Protein AF-A0A2H3NLG7-F1 (afdb_monomer)

Sequence (325 aa):
MQGRLWLVDGHAAPHEDGTNHYSISCPCLCPHFINYFLSRNGAMQRLLYALLPILLVIGDGLAVQAQPIPGSSPTNASELLPLINEARSAARMCGDDRFPAAPPVAWSDTLAQAAAAHNNDMSTNAFRGHAGSDGSVPHERVRNRTDQFASVGEVLAYFQNNSAETVDAWLGSPDHCRIVMDAAYTHVGTARATGPRYNAPNQTGTYRTAVFGANPDAPRPTVHTNVDSSEQQDSSPEAAGVVVYGRDTCPNTTALRRALDNEGIPYTMRDIDDEAGASDAMWDLLYSADEVIGSTRLPVVEANGVVFGGIRSADRIEQALRGDL

InterPro domains:
  IPR002109 Glutaredoxin [PF00462] (242-307)
  IPR014044 CAP domain [PF00188] (84-199)
  IPR035940 CAP superfamily [G3DSA:3.40.33.10] (62-212)
  IPR035940 CAP superfamily [SSF55797] (75-212)
  IPR036249 Thioredoxin-like superfamily [SSF52833] (242-315)

Structure (mmCIF, N/CA/C/O backbone):
data_AF-A0A2H3NLG7-F1
#
_entry.id   AF-A0A2H3NLG7-F1
#
loop_
_atom_site.group_PDB
_atom_site.id
_atom_site.type_symbol
_atom_site.label_atom_id
_atom_site.label_alt_id
_atom_site.label_comp_id
_atom_site.label_asym_id
_atom_site.label_entity_id
_atom_site.label_seq_id
_atom_site.pdbx_PDB_ins_code
_atom_site.Cartn_x
_atom_site.Cartn_y
_atom_site.Cartn_z
_atom_site.occupancy
_atom_site.B_iso_or_equiv
_atom_site.auth_seq_id
_atom_site.auth_comp_id
_atom_site.auth_asym_id
_atom_site.auth_atom_id
_atom_site.pdbx_PDB_model_num
ATOM 1 N N . MET A 1 1 ? 38.243 2.347 61.752 1.00 40.62 1 MET A N 1
ATOM 2 C CA . MET A 1 1 ? 36.994 2.717 61.053 1.00 40.62 1 MET A CA 1
ATOM 3 C C . MET A 1 1 ? 36.095 1.475 61.111 1.00 40.62 1 MET A C 1
ATOM 5 O O . MET A 1 1 ? 36.318 0.570 60.328 1.00 40.62 1 MET A O 1
ATOM 9 N N . GLN A 1 2 ? 35.399 1.157 62.219 1.00 31.22 2 GLN A N 1
ATOM 10 C CA . GLN A 1 2 ? 34.084 1.692 62.663 1.00 31.22 2 GLN A CA 1
ATOM 11 C C . GLN A 1 2 ? 33.108 1.813 61.481 1.00 31.22 2 GLN A C 1
ATOM 13 O O . GLN A 1 2 ? 33.453 2.514 60.542 1.00 31.22 2 GLN A O 1
ATOM 18 N N . GLY A 1 3 ? 31.915 1.219 61.406 1.00 25.08 3 GLY A N 1
ATOM 19 C CA . GLY A 1 3 ? 31.034 0.403 62.263 1.00 25.08 3 GLY A CA 1
ATOM 20 C C . GLY A 1 3 ? 29.758 0.140 61.414 1.00 25.08 3 GLY A C 1
ATOM 21 O O . GLY A 1 3 ? 29.490 0.920 60.510 1.00 25.08 3 GLY A O 1
ATOM 22 N N . ARG A 1 4 ? 29.085 -1.024 61.480 1.00 32.34 4 ARG A N 1
ATOM 23 C CA . ARG A 1 4 ? 27.944 -1.318 62.387 1.00 32.34 4 ARG A CA 1
ATOM 24 C C . ARG A 1 4 ? 26.766 -0.323 62.196 1.00 32.34 4 ARG A C 1
ATOM 26 O O . ARG A 1 4 ? 27.016 0.867 62.242 1.00 32.34 4 ARG A O 1
ATOM 33 N N . LEU A 1 5 ? 25.475 -0.666 62.084 1.00 27.06 5 LEU A N 1
ATOM 34 C CA . LEU A 1 5 ? 24.674 -1.869 62.383 1.00 27.06 5 LEU A CA 1
ATOM 35 C C . LEU A 1 5 ? 23.181 -1.448 62.235 1.00 27.06 5 LEU A C 1
ATOM 37 O O . LEU A 1 5 ? 22.884 -0.290 62.524 1.00 27.06 5 LEU A O 1
ATOM 41 N N . TRP A 1 6 ? 22.277 -2.276 61.689 1.00 28.08 6 TRP A N 1
ATOM 42 C CA . TRP A 1 6 ? 21.089 -2.907 62.339 1.00 28.08 6 TRP A CA 1
ATOM 43 C C . TRP A 1 6 ? 19.898 -2.792 61.352 1.00 28.08 6 TRP A C 1
ATOM 45 O O . TRP A 1 6 ? 19.886 -1.832 60.592 1.00 28.08 6 TRP A O 1
ATOM 55 N N . LEU A 1 7 ? 18.851 -3.622 61.267 1.00 25.03 7 LEU A N 1
ATOM 56 C CA . LEU A 1 7 ? 18.316 -4.817 61.953 1.00 25.03 7 LEU A CA 1
ATOM 57 C C . LEU A 1 7 ? 17.288 -5.410 60.933 1.00 25.03 7 LEU A C 1
ATOM 59 O O . LEU A 1 7 ? 16.618 -4.619 60.273 1.00 25.03 7 LEU A O 1
ATOM 63 N N . VAL A 1 8 ? 17.299 -6.698 60.542 1.00 27.23 8 VAL A N 1
ATOM 64 C CA . VAL A 1 8 ? 16.461 -7.831 61.054 1.00 27.23 8 VAL A CA 1
ATOM 65 C C . VAL A 1 8 ? 15.062 -7.385 61.531 1.00 27.23 8 VAL A C 1
ATOM 67 O O . VAL A 1 8 ? 14.972 -6.425 62.280 1.00 27.23 8 VAL A O 1
ATOM 70 N N . ASP A 1 9 ? 13.914 -7.905 61.088 1.00 28.80 9 ASP A N 1
ATOM 71 C CA . ASP A 1 9 ? 13.395 -9.273 60.888 1.00 28.80 9 ASP A CA 1
ATOM 72 C C . ASP A 1 9 ? 12.301 -9.221 59.782 1.00 28.80 9 ASP A C 1
ATOM 74 O O . ASP A 1 9 ? 11.885 -8.140 59.385 1.00 28.80 9 ASP A O 1
ATOM 78 N N . GLY A 1 10 ? 11.733 -10.273 59.198 1.00 26.89 10 GLY A N 1
ATOM 79 C CA . GLY A 1 10 ? 11.619 -11.683 59.535 1.00 26.89 10 GLY A CA 1
ATOM 80 C C . GLY A 1 10 ? 10.559 -12.300 58.606 1.00 26.89 10 GLY A C 1
ATOM 81 O O . GLY A 1 10 ? 9.764 -11.603 57.981 1.00 26.89 10 GLY A O 1
ATOM 82 N N . HIS A 1 11 ? 10.616 -13.617 58.471 1.00 28.39 11 HIS A N 1
ATOM 83 C CA . HIS A 1 11 ? 9.870 -14.445 57.528 1.00 28.39 11 HIS A CA 1
ATOM 84 C C . HIS A 1 11 ? 8.344 -14.433 57.729 1.00 28.39 11 HIS A C 1
ATOM 86 O O . HIS A 1 11 ? 7.896 -14.502 58.868 1.00 28.39 11 HIS A O 1
ATOM 92 N N . ALA A 1 12 ? 7.583 -14.539 56.630 1.00 28.31 12 ALA A N 1
ATOM 93 C CA . ALA A 1 12 ? 6.464 -15.484 56.479 1.00 28.31 12 ALA A CA 1
ATOM 94 C C . ALA A 1 12 ? 5.949 -15.505 55.021 1.00 28.31 12 ALA A C 1
ATOM 96 O O . ALA A 1 12 ? 5.533 -14.484 54.483 1.00 28.31 12 ALA A O 1
ATOM 97 N N . ALA A 1 13 ? 5.972 -16.678 54.389 1.00 28.98 13 ALA A N 1
ATOM 98 C CA . ALA A 1 13 ? 5.123 -17.029 53.244 1.00 28.98 13 ALA A CA 1
ATOM 99 C C . ALA A 1 13 ? 3.829 -17.694 53.772 1.00 28.98 13 ALA A C 1
ATOM 101 O O . ALA A 1 13 ? 3.779 -18.009 54.961 1.00 28.98 13 ALA A O 1
ATOM 102 N N . PRO A 1 14 ? 2.901 -18.148 52.914 1.00 39.78 14 PRO A N 1
ATOM 103 C CA . PRO A 1 14 ? 2.151 -17.481 51.848 1.00 39.78 14 PRO A CA 1
ATOM 104 C C . PRO A 1 14 ? 0.656 -17.363 52.246 1.00 39.78 14 PRO A C 1
ATOM 106 O O . PRO A 1 14 ? 0.215 -18.021 53.183 1.00 39.78 14 PRO A O 1
ATOM 109 N N . HIS A 1 15 ? -0.152 -16.580 51.527 1.00 29.41 15 HIS A N 1
ATOM 110 C CA . HIS A 1 15 ? -1.610 -16.727 51.603 1.00 29.41 15 HIS A CA 1
ATOM 111 C C . HIS A 1 15 ? -2.242 -16.624 50.216 1.00 29.41 15 HIS A C 1
ATOM 113 O O . HIS A 1 15 ? -2.115 -15.615 49.521 1.00 29.41 15 HIS A O 1
ATOM 119 N N . GLU A 1 16 ? -2.877 -17.729 49.839 1.00 35.59 16 GLU A N 1
ATOM 120 C CA . GLU A 1 16 ? -3.900 -17.837 48.812 1.00 35.59 16 GLU A CA 1
ATOM 121 C C . GLU A 1 16 ? -5.086 -16.937 49.182 1.00 35.59 16 GLU A C 1
ATOM 123 O O . GLU A 1 16 ? -5.526 -16.936 50.331 1.00 35.59 16 GLU A O 1
ATOM 128 N N . ASP A 1 17 ? -5.502 -16.113 48.220 1.00 33.47 17 ASP A N 1
ATOM 129 C CA . ASP A 1 17 ? -6.890 -15.818 47.832 1.00 33.47 17 ASP A CA 1
ATOM 130 C C . ASP A 1 17 ? -6.888 -14.519 47.016 1.00 33.47 17 ASP A C 1
ATOM 132 O O . ASP A 1 17 ? -7.051 -13.402 47.506 1.00 33.47 17 ASP A O 1
ATOM 136 N N . GLY A 1 18 ? -6.636 -14.683 45.715 1.00 35.50 18 GLY A N 1
ATOM 137 C CA . GLY A 1 18 ? -6.621 -13.624 44.707 1.00 35.50 18 GLY A CA 1
ATOM 138 C C . GLY A 1 18 ? -8.019 -13.161 44.302 1.00 35.50 18 GLY A C 1
ATOM 139 O O . GLY A 1 18 ? -8.317 -13.082 43.112 1.00 35.50 18 GLY A O 1
ATOM 140 N N . THR A 1 19 ? -8.879 -12.839 45.265 1.00 31.92 19 THR A N 1
ATOM 141 C CA . THR A 1 19 ? -10.120 -12.113 44.991 1.00 31.92 19 THR A CA 1
ATOM 142 C C . THR A 1 19 ? -9.871 -10.622 45.151 1.00 31.92 19 THR A C 1
ATOM 144 O O . THR A 1 19 ? -9.863 -10.103 46.263 1.00 31.92 19 THR A O 1
ATOM 147 N N . ASN A 1 20 ? -9.714 -9.916 44.031 1.00 30.41 20 ASN A N 1
ATOM 148 C CA . ASN A 1 20 ? -10.095 -8.512 43.972 1.00 30.41 20 ASN A CA 1
ATOM 149 C C . ASN A 1 20 ? -10.924 -8.240 42.719 1.00 30.41 20 ASN A C 1
ATOM 151 O O . ASN A 1 20 ? -10.535 -8.514 41.587 1.00 30.41 20 ASN A O 1
ATOM 155 N N . HIS A 1 21 ? -12.112 -7.734 43.016 1.00 28.95 21 HIS A N 1
ATOM 156 C CA . HIS A 1 21 ? -13.207 -7.357 42.151 1.00 28.95 21 HIS A CA 1
ATOM 157 C C . HIS A 1 21 ? -12.803 -6.463 40.972 1.00 28.95 21 HIS A C 1
ATOM 159 O O . HIS A 1 21 ? -12.231 -5.396 41.174 1.00 28.95 21 HIS A O 1
ATOM 165 N N . TYR A 1 22 ? -13.288 -6.809 39.778 1.00 27.11 22 TYR A N 1
ATOM 166 C CA . TYR A 1 22 ? -13.765 -5.815 38.819 1.00 27.11 22 TYR A CA 1
ATOM 167 C C . TYR A 1 22 ? -15.172 -6.206 38.371 1.00 27.11 22 TYR A C 1
ATOM 169 O O . TYR A 1 22 ? -15.406 -7.273 37.808 1.00 27.11 22 TYR A O 1
ATOM 177 N N . SER A 1 23 ? -16.115 -5.341 38.731 1.00 24.89 23 SER A N 1
ATOM 178 C CA . SER A 1 23 ? -17.539 -5.451 38.444 1.00 24.89 23 SER A CA 1
ATOM 179 C C . SER A 1 23 ? -17.805 -5.228 36.955 1.00 24.89 23 SER A C 1
ATOM 181 O O . SER A 1 23 ? -17.335 -4.248 36.378 1.00 24.89 23 SER A O 1
ATOM 183 N N . ILE A 1 24 ? -18.597 -6.115 36.357 1.00 27.73 24 ILE A N 1
ATOM 184 C CA . ILE A 1 24 ? -19.263 -5.907 35.069 1.00 27.73 24 ILE A CA 1
ATOM 185 C C . ILE A 1 24 ? -20.462 -4.993 35.318 1.00 27.73 24 ILE A C 1
ATOM 187 O O . ILE A 1 24 ? -21.288 -5.302 36.174 1.00 27.73 24 ILE A O 1
ATOM 191 N N . SER A 1 25 ? -20.608 -3.915 34.547 1.00 26.20 25 SER A N 1
ATOM 192 C CA . SER A 1 25 ? -21.910 -3.282 34.283 1.00 26.20 25 SER A CA 1
ATOM 193 C C . SER A 1 25 ? -21.841 -2.432 33.011 1.00 26.20 25 SER A C 1
ATOM 195 O O . SER A 1 25 ? -21.257 -1.354 33.001 1.00 26.20 25 SER A O 1
ATOM 197 N N . CYS A 1 26 ? -22.464 -2.929 31.944 1.00 25.50 26 CYS A N 1
ATOM 198 C CA . CYS A 1 26 ? -23.066 -2.097 30.901 1.00 25.50 26 CYS A CA 1
ATOM 199 C C . CYS A 1 26 ? -24.380 -1.522 31.478 1.00 25.50 26 CYS A C 1
ATOM 201 O O . CYS A 1 26 ? -25.023 -2.230 32.260 1.00 25.50 26 CYS A O 1
ATOM 203 N N . PRO A 1 27 ? -24.788 -0.276 31.166 1.00 34.38 27 PRO A N 1
ATOM 204 C CA . PRO A 1 27 ? -25.883 -0.162 30.196 1.00 34.38 27 PRO A CA 1
ATOM 205 C C . PRO A 1 27 ? -25.902 1.126 29.344 1.00 34.38 27 PRO A C 1
ATOM 207 O O . PRO A 1 27 ? -25.302 2.153 29.651 1.00 34.38 27 PRO A O 1
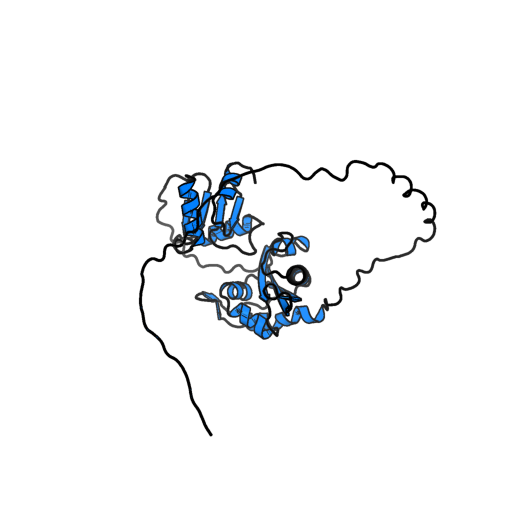ATOM 210 N N . CYS A 1 28 ? -26.681 1.018 28.272 1.00 25.92 28 CYS A N 1
ATOM 211 C CA . CYS A 1 28 ? -27.169 2.013 27.322 1.00 25.92 28 CYS A CA 1
ATOM 212 C C . CYS A 1 28 ? -27.693 3.325 27.948 1.00 25.92 28 CYS A C 1
ATOM 214 O O . CYS A 1 28 ? -28.350 3.261 28.982 1.00 25.92 28 CYS A O 1
ATOM 216 N N . LEU A 1 29 ? -27.520 4.469 27.255 1.00 27.25 29 LEU A N 1
ATOM 217 C CA . LEU A 1 29 ? -28.408 5.659 27.270 1.00 27.25 29 LEU A CA 1
ATOM 218 C C . LEU A 1 29 ? -27.996 6.690 26.178 1.00 27.25 29 LEU A C 1
ATOM 220 O O . LEU A 1 29 ? -26.946 7.319 26.271 1.00 27.25 29 LEU A O 1
ATOM 224 N N . CYS A 1 30 ? -28.851 6.909 25.171 1.00 22.09 30 CYS A N 1
ATOM 225 C CA . CYS A 1 30 ? -29.108 8.242 24.569 1.00 22.09 30 CYS A CA 1
ATOM 226 C C . CYS A 1 30 ? -30.145 8.986 25.462 1.00 22.09 30 CYS A C 1
ATOM 228 O O . CYS A 1 30 ? -30.723 8.292 26.302 1.00 22.09 30 CYS A O 1
ATOM 230 N N . PRO A 1 31 ? -30.544 10.282 25.305 1.00 37.59 31 PRO A N 1
ATOM 231 C CA . PRO A 1 31 ? -30.110 11.415 24.456 1.00 37.59 31 PRO A CA 1
ATOM 232 C C . PRO A 1 31 ? -29.996 12.793 25.211 1.00 37.59 31 PRO A C 1
ATOM 234 O O . PRO A 1 31 ? -30.296 12.902 26.394 1.00 37.59 31 PRO A O 1
ATOM 237 N N . HIS A 1 32 ? -29.695 13.873 24.463 1.00 26.34 32 HIS A N 1
ATOM 238 C CA . HIS A 1 32 ? -29.980 15.310 24.728 1.00 26.34 32 HIS A CA 1
ATOM 239 C C . HIS A 1 32 ? -29.117 16.164 25.701 1.00 26.34 32 HIS A C 1
ATOM 241 O O . HIS A 1 32 ? -28.763 15.759 26.797 1.00 26.34 32 HIS A O 1
ATOM 247 N N . PHE A 1 33 ? -28.957 17.439 25.286 1.00 27.34 33 PHE A N 1
ATOM 248 C CA . PHE A 1 33 ? -28.417 18.646 25.954 1.00 27.34 33 PHE A CA 1
ATOM 249 C C . PHE A 1 33 ? -26.919 18.957 25.774 1.00 27.34 33 PHE A C 1
ATOM 251 O O . PHE A 1 33 ? -26.087 18.504 26.540 1.00 27.34 33 PHE A O 1
ATOM 258 N N . ILE A 1 34 ? -26.603 19.840 24.814 1.00 32.69 34 ILE A N 1
ATOM 259 C CA . ILE A 1 34 ? -26.018 21.184 25.034 1.00 32.69 34 ILE A CA 1
ATOM 260 C C . ILE A 1 34 ? -26.313 21.988 23.757 1.00 32.69 34 ILE A C 1
ATOM 262 O O . ILE A 1 34 ? -25.555 22.045 22.799 1.00 32.69 34 ILE A O 1
ATOM 266 N N . ASN A 1 35 ? -27.506 22.574 23.735 1.00 31.25 35 ASN A N 1
ATOM 267 C CA . ASN A 1 35 ? -27.841 23.713 22.889 1.00 31.25 35 ASN A CA 1
ATOM 268 C C . ASN A 1 35 ? -28.561 24.708 23.800 1.00 31.25 35 ASN A C 1
ATOM 270 O O . ASN A 1 35 ? -29.780 24.841 23.802 1.00 31.25 35 ASN A O 1
ATOM 274 N N . TYR A 1 36 ? -27.786 25.313 24.695 1.00 30.62 36 TYR A N 1
ATOM 275 C CA . TYR A 1 36 ? -28.260 26.338 25.614 1.00 30.62 36 TYR A CA 1
ATOM 276 C C . TYR A 1 36 ? -27.064 27.200 26.014 1.00 30.62 36 TYR A C 1
ATOM 278 O O . TYR A 1 36 ? -26.560 27.032 27.109 1.00 30.62 36 TYR A O 1
ATOM 286 N N . PHE A 1 37 ? -26.548 28.046 25.109 1.00 30.39 37 PHE A N 1
ATOM 287 C CA . PHE A 1 37 ? -25.945 29.329 25.525 1.00 30.39 37 PHE A CA 1
ATOM 288 C C . PHE A 1 37 ? -25.644 30.365 24.426 1.00 30.39 37 PHE A C 1
ATOM 290 O O . PHE A 1 37 ? -25.173 31.440 24.770 1.00 30.39 37 PHE A O 1
ATOM 297 N N . LEU A 1 38 ? -25.942 30.160 23.135 1.00 34.41 38 LEU A N 1
ATOM 298 C CA . LEU A 1 38 ? -25.682 31.212 22.125 1.00 34.41 38 LEU A CA 1
ATOM 299 C C . LEU A 1 38 ? -26.889 31.539 21.229 1.00 34.41 38 LEU A C 1
ATOM 301 O O . LEU A 1 38 ? -26.748 31.850 20.054 1.00 34.41 38 LEU A O 1
ATOM 305 N N . SER A 1 39 ? -28.087 31.548 21.822 1.00 37.66 39 SER A N 1
ATOM 306 C CA . SER A 1 39 ? -29.252 32.277 21.301 1.00 37.66 39 SER A CA 1
ATOM 307 C C . SER A 1 39 ? -29.762 33.230 22.376 1.00 37.66 39 SER A C 1
ATOM 309 O O . SER A 1 39 ? -30.616 32.874 23.183 1.00 37.66 39 SER A O 1
ATOM 311 N N . ARG A 1 40 ? -29.154 34.418 22.437 1.00 41.62 40 ARG A N 1
ATOM 312 C CA . ARG A 1 40 ? -29.730 35.683 22.932 1.00 41.62 40 ARG A CA 1
ATOM 313 C C . ARG A 1 40 ? -28.618 36.719 23.001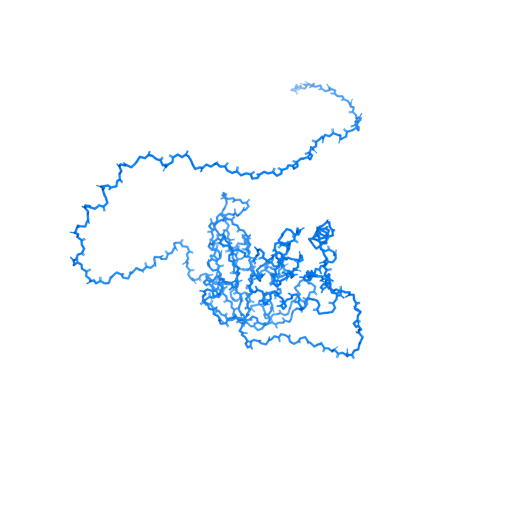 1.00 41.62 40 ARG A C 1
ATOM 315 O O . ARG A 1 40 ? -27.925 36.813 24.002 1.00 41.62 40 ARG A O 1
ATOM 322 N N . ASN A 1 41 ? -28.431 37.444 21.904 1.00 45.16 41 ASN A N 1
ATOM 323 C CA . ASN A 1 41 ? -28.211 38.894 21.878 1.00 45.16 41 ASN A CA 1
ATOM 324 C C . ASN A 1 41 ? -27.998 39.312 20.420 1.00 45.16 41 ASN A C 1
ATOM 326 O O . ASN A 1 41 ? -26.882 39.451 19.927 1.00 45.16 41 ASN A O 1
ATOM 330 N N . GLY A 1 42 ? -29.121 39.491 19.721 1.00 46.69 42 GLY A N 1
ATOM 331 C CA . GLY A 1 42 ? -29.167 40.205 18.455 1.00 46.69 42 GLY A CA 1
ATOM 332 C C . GLY A 1 42 ? -28.846 41.674 18.698 1.00 46.69 42 GLY A C 1
ATOM 333 O O . GLY A 1 42 ? -29.737 42.453 19.010 1.00 46.69 42 GLY A O 1
ATOM 334 N N . ALA A 1 43 ? -27.568 42.030 18.601 1.00 42.81 43 ALA A N 1
ATOM 335 C CA . ALA A 1 43 ? -27.116 43.418 18.561 1.00 42.81 43 ALA A CA 1
ATOM 336 C C . ALA A 1 43 ? -25.676 43.567 18.030 1.00 42.81 43 ALA A C 1
ATOM 338 O O . ALA A 1 43 ? -24.952 44.431 18.496 1.00 42.81 43 ALA A O 1
ATOM 339 N N . MET A 1 44 ? -25.239 42.769 17.048 1.00 39.38 44 MET A N 1
ATOM 340 C CA . MET A 1 44 ? -24.066 43.106 16.218 1.00 39.38 44 MET A CA 1
ATOM 341 C C . MET A 1 44 ? -24.248 42.585 14.789 1.00 39.38 44 MET A C 1
ATOM 343 O O . MET A 1 44 ? -23.490 41.771 14.283 1.00 39.38 44 MET A O 1
ATOM 347 N N . GLN A 1 45 ? -25.290 43.078 14.122 1.00 41.75 45 GLN A N 1
ATOM 348 C CA . GLN A 1 45 ? -25.524 42.868 12.689 1.00 41.75 45 GLN A CA 1
ATOM 349 C C . GLN A 1 45 ? -25.621 44.213 11.957 1.00 41.7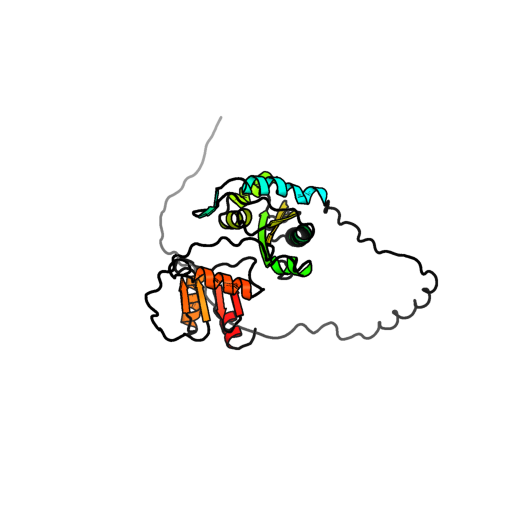5 45 GLN A C 1
ATOM 351 O O . GLN A 1 45 ? -26.500 44.433 11.130 1.00 41.75 45 GLN A O 1
ATOM 356 N N . ARG A 1 46 ? -24.738 45.158 12.320 1.00 46.66 46 ARG A N 1
ATOM 357 C CA . ARG A 1 46 ? -24.648 46.500 11.706 1.00 46.66 46 ARG A CA 1
ATOM 358 C C . ARG A 1 46 ? -23.216 47.040 11.567 1.00 46.66 46 ARG A C 1
ATOM 360 O O . ARG A 1 46 ? -23.021 48.246 11.547 1.00 46.66 46 ARG A O 1
ATOM 367 N N . LEU A 1 47 ? -22.222 46.161 11.432 1.00 39.78 47 LEU A N 1
ATOM 368 C CA . LEU A 1 47 ? -20.829 46.553 11.142 1.00 39.78 47 LEU A CA 1
ATOM 369 C C . LEU A 1 47 ? -20.206 45.807 9.946 1.00 39.78 47 LEU A C 1
ATOM 371 O O . LEU A 1 47 ? -19.018 45.943 9.692 1.00 39.78 47 LEU A O 1
ATOM 375 N N . LEU A 1 48 ? -21.016 45.075 9.169 1.00 39.03 48 LEU A N 1
ATOM 376 C CA . LEU A 1 48 ? -20.581 44.337 7.970 1.00 39.03 48 LEU A CA 1
ATOM 377 C C . LEU A 1 48 ? -20.938 45.015 6.630 1.00 39.03 48 LEU A C 1
ATOM 379 O O . LEU A 1 48 ? -20.715 44.431 5.579 1.00 39.03 48 LEU A O 1
ATOM 383 N N . TYR A 1 49 ? -21.428 46.261 6.633 1.00 44.44 49 TYR A N 1
ATOM 384 C CA . TYR A 1 49 ? -21.744 47.010 5.401 1.00 44.44 49 TYR A CA 1
ATOM 385 C C . TYR A 1 49 ? -21.272 48.471 5.449 1.00 44.44 49 TYR A C 1
ATOM 387 O O . TYR A 1 49 ? -22.042 49.392 5.198 1.00 44.44 49 TYR A O 1
ATOM 395 N N . ALA A 1 50 ? -19.999 48.698 5.783 1.00 48.38 50 ALA A N 1
ATOM 396 C CA . ALA A 1 50 ? -19.374 50.023 5.677 1.00 48.38 50 ALA A CA 1
ATOM 397 C C . ALA A 1 50 ? -17.962 50.000 5.059 1.00 48.38 50 ALA A C 1
ATOM 399 O O . ALA A 1 50 ? -17.203 50.943 5.244 1.00 48.38 50 ALA A O 1
ATOM 400 N N . LEU A 1 51 ? -17.608 48.943 4.313 1.00 48.19 51 LEU A N 1
ATOM 401 C CA . LEU A 1 51 ? -16.375 48.881 3.505 1.00 48.19 51 LEU A CA 1
ATOM 402 C C . LEU A 1 51 ? -16.613 48.351 2.073 1.00 48.19 51 LEU A C 1
ATOM 404 O O . LEU A 1 51 ? -15.692 47.900 1.405 1.00 48.19 51 LEU A O 1
ATOM 408 N N . LEU A 1 52 ? -17.850 48.446 1.577 1.00 47.44 52 LEU A N 1
ATOM 409 C CA . LEU A 1 52 ? -18.147 48.491 0.141 1.00 47.44 52 LEU A CA 1
ATOM 410 C C . LEU A 1 52 ? -18.244 49.980 -0.221 1.00 47.44 52 LEU A C 1
ATOM 412 O O . LEU A 1 52 ? -19.327 50.549 -0.073 1.00 47.44 52 LEU A O 1
ATOM 416 N N . PRO A 1 53 ? -17.131 50.658 -0.566 1.00 46.41 53 PRO A N 1
ATOM 417 C CA . PRO A 1 53 ? -16.792 50.756 -1.985 1.00 46.41 53 PRO A CA 1
ATOM 418 C C . PRO A 1 53 ? -15.301 51.074 -2.250 1.00 46.41 53 PRO A C 1
ATOM 420 O O . PRO A 1 53 ? -14.961 52.233 -2.443 1.00 46.41 53 PRO A O 1
ATOM 423 N N . ILE A 1 54 ? -14.405 50.086 -2.323 1.00 53.53 54 ILE A N 1
ATOM 424 C CA . ILE A 1 54 ? -13.141 50.218 -3.080 1.00 53.53 54 ILE A CA 1
ATOM 425 C C . ILE A 1 54 ? -12.787 48.840 -3.646 1.00 53.53 54 ILE A C 1
ATOM 427 O O . ILE A 1 54 ? -11.997 48.114 -3.059 1.00 53.53 54 ILE A O 1
ATOM 431 N N . LEU A 1 55 ? -13.395 48.453 -4.768 1.00 39.75 55 LEU A N 1
ATOM 432 C CA . LEU A 1 55 ? -12.753 47.534 -5.714 1.00 39.75 55 LEU A CA 1
ATOM 433 C C . LEU A 1 55 ? -13.401 47.684 -7.097 1.00 39.75 55 LEU A C 1
ATOM 435 O O . LEU A 1 55 ? -14.262 46.918 -7.517 1.00 39.75 55 LEU A O 1
ATOM 439 N N . LEU A 1 56 ? -12.992 48.734 -7.794 1.00 46.69 56 LEU A N 1
ATOM 440 C CA . LEU A 1 56 ? -13.017 48.816 -9.249 1.00 46.69 56 LEU A CA 1
ATOM 441 C C . LEU A 1 56 ? -11.739 49.570 -9.622 1.00 46.69 56 LEU A C 1
ATOM 443 O O . LEU A 1 56 ? -11.480 50.620 -9.039 1.00 46.69 56 LEU A O 1
ATOM 447 N N . VAL A 1 57 ? -10.970 49.005 -10.563 1.00 50.50 57 VAL A N 1
ATOM 448 C CA . VAL A 1 57 ? -9.548 49.280 -10.881 1.00 50.50 57 VAL A CA 1
ATOM 449 C C . VAL A 1 57 ? -8.636 48.541 -9.883 1.00 50.50 57 VAL A C 1
ATOM 451 O O . VAL A 1 57 ? -8.471 48.982 -8.758 1.00 50.50 57 VAL A O 1
ATOM 454 N N . ILE A 1 58 ? -8.122 47.334 -10.152 1.00 52.44 58 ILE A N 1
ATOM 455 C CA . ILE A 1 58 ? -7.213 46.955 -11.244 1.00 52.44 58 ILE A CA 1
ATOM 456 C C . ILE A 1 58 ? -7.491 45.485 -11.610 1.00 52.44 58 ILE A C 1
ATOM 458 O O . ILE A 1 58 ? -7.340 44.595 -10.775 1.00 52.44 58 ILE A O 1
ATOM 462 N N . GLY A 1 59 ? -7.922 45.230 -12.843 1.00 47.94 59 GLY A N 1
ATOM 463 C CA . GLY A 1 59 ? -7.813 43.904 -13.435 1.00 47.94 59 GLY A CA 1
ATOM 464 C C . GLY A 1 59 ? -6.418 43.785 -14.024 1.00 47.94 59 GLY A C 1
ATOM 465 O O . GLY A 1 59 ? -6.122 44.523 -14.950 1.00 47.94 59 GLY A O 1
ATOM 466 N N . ASP A 1 60 ? -5.578 42.941 -13.432 1.00 53.88 60 ASP A N 1
ATOM 467 C CA . ASP A 1 60 ? -4.537 42.171 -14.117 1.00 53.88 60 ASP A CA 1
ATOM 468 C C . ASP A 1 60 ? -3.888 41.196 -13.122 1.00 53.88 60 ASP A C 1
ATOM 470 O O . ASP A 1 60 ? -3.353 41.586 -12.087 1.00 53.88 60 ASP A O 1
ATOM 474 N N . GLY A 1 61 ? -3.992 39.906 -13.449 1.00 49.88 61 GLY A N 1
ATOM 475 C CA . GLY A 1 61 ? -3.097 38.823 -13.038 1.00 49.88 61 GLY A CA 1
ATOM 476 C C . GLY A 1 61 ? -2.605 38.775 -11.590 1.00 49.88 61 GLY A C 1
ATOM 477 O O . GLY A 1 61 ? -1.436 39.039 -11.330 1.00 49.88 61 GLY A O 1
ATOM 478 N N . LEU A 1 62 ? -3.421 38.248 -10.676 1.00 40.47 62 LEU A N 1
ATOM 479 C CA . LEU A 1 62 ? -2.890 37.515 -9.524 1.00 40.47 62 LEU A CA 1
ATOM 480 C C . LEU A 1 62 ? -3.156 36.029 -9.744 1.00 40.47 62 LEU A C 1
ATOM 482 O O . LEU A 1 62 ? -4.170 35.482 -9.319 1.00 40.47 62 LEU A O 1
ATOM 486 N N . ALA A 1 63 ? -2.226 35.373 -10.438 1.00 48.31 63 ALA A N 1
ATOM 487 C CA . ALA A 1 63 ? -2.067 33.939 -10.283 1.00 48.31 63 ALA A CA 1
ATOM 488 C C . ALA A 1 63 ? -1.738 33.694 -8.806 1.00 48.31 63 ALA A C 1
ATOM 490 O O . ALA A 1 63 ? -0.666 34.074 -8.332 1.00 48.31 63 ALA A O 1
ATOM 491 N N . VAL A 1 64 ? -2.675 33.095 -8.070 1.00 40.38 64 VAL A N 1
ATOM 492 C CA . VAL A 1 64 ? -2.393 32.501 -6.764 1.00 40.38 64 VAL A CA 1
ATOM 493 C C . VAL A 1 64 ? -1.412 31.364 -7.028 1.00 40.38 64 VAL A C 1
ATOM 495 O O . VAL A 1 64 ? -1.798 30.246 -7.357 1.00 40.38 64 VAL A O 1
ATOM 498 N N . GLN A 1 65 ? -0.119 31.667 -6.973 1.00 40.94 65 GLN A N 1
ATOM 499 C CA . GLN A 1 65 ? 0.902 30.638 -6.926 1.00 40.94 65 GLN A CA 1
ATOM 500 C C . GLN A 1 65 ? 0.772 29.965 -5.563 1.00 40.94 65 GLN A C 1
ATOM 502 O O . GLN A 1 65 ? 1.027 30.592 -4.533 1.00 40.94 65 GLN A O 1
ATOM 507 N N . ALA A 1 66 ? 0.340 28.702 -5.560 1.00 51.47 66 ALA A N 1
ATOM 508 C CA . ALA A 1 66 ? 0.437 27.849 -4.388 1.00 51.47 66 ALA A CA 1
ATOM 509 C C . ALA A 1 66 ? 1.898 27.872 -3.914 1.00 51.47 66 ALA A C 1
ATOM 511 O O . ALA A 1 66 ? 2.803 27.432 -4.624 1.00 51.47 66 ALA A O 1
ATOM 512 N N . GLN A 1 67 ? 2.139 28.469 -2.749 1.00 38.09 67 GLN A N 1
ATOM 513 C CA . GLN A 1 67 ? 3.464 28.488 -2.143 1.00 38.09 67 GLN A CA 1
ATOM 514 C C . GLN A 1 67 ? 3.823 27.038 -1.777 1.00 38.09 67 GLN A C 1
ATOM 516 O O . GLN A 1 67 ? 3.004 26.368 -1.142 1.00 38.09 67 GLN A O 1
ATOM 521 N N . PRO A 1 68 ? 5.003 26.522 -2.162 1.00 40.12 68 PRO A N 1
ATOM 522 C CA . PRO A 1 68 ? 5.423 25.194 -1.741 1.00 40.12 68 PRO A CA 1
ATOM 523 C C . PRO A 1 68 ? 5.518 25.142 -0.211 1.00 40.12 68 PRO A C 1
ATOM 525 O O . PRO A 1 68 ? 6.121 26.014 0.417 1.00 40.12 68 PRO A O 1
ATOM 528 N N . ILE A 1 69 ? 4.906 24.117 0.388 1.00 51.00 69 ILE A N 1
ATOM 529 C CA . ILE A 1 69 ? 4.975 23.860 1.829 1.00 51.00 69 ILE A CA 1
ATOM 530 C C . ILE A 1 69 ? 6.451 23.598 2.187 1.00 51.00 69 ILE A C 1
ATOM 532 O O . ILE A 1 69 ? 7.087 22.758 1.540 1.00 51.00 69 ILE A O 1
ATOM 536 N N . PRO A 1 70 ? 7.032 24.277 3.197 1.00 35.31 70 PRO A N 1
ATOM 537 C CA . PRO A 1 70 ? 8.406 24.021 3.620 1.00 35.31 70 PRO A CA 1
ATOM 538 C C . PRO A 1 70 ? 8.556 22.559 4.070 1.00 35.31 70 PRO A C 1
ATOM 540 O O . PRO A 1 70 ? 8.049 22.175 5.120 1.00 35.31 70 PRO A O 1
ATOM 543 N N . GLY A 1 71 ? 9.222 21.733 3.256 1.00 47.47 71 GLY A N 1
ATOM 544 C CA . GLY A 1 71 ? 9.436 20.301 3.512 1.00 47.47 71 GLY A CA 1
ATOM 545 C C . GLY A 1 71 ? 9.093 19.376 2.341 1.00 47.47 71 GLY A C 1
ATOM 546 O O . GLY A 1 71 ? 9.595 18.254 2.296 1.00 47.47 71 GLY A O 1
ATOM 547 N N . SER A 1 72 ? 8.314 19.834 1.356 1.00 50.22 72 SER A N 1
ATOM 548 C CA . SER A 1 72 ? 8.038 19.067 0.137 1.00 50.22 72 SER A CA 1
ATOM 549 C C . SER A 1 72 ? 9.021 19.443 -0.975 1.00 50.22 72 SER A C 1
ATOM 551 O O . SER A 1 72 ? 8.695 20.222 -1.871 1.00 50.22 72 SER A O 1
ATOM 553 N N . SER A 1 73 ? 10.237 18.900 -0.918 1.00 40.19 73 SER A N 1
ATOM 554 C CA . SER A 1 73 ? 11.140 18.911 -2.074 1.00 40.19 73 SER A CA 1
ATOM 555 C C . SER A 1 73 ? 10.839 17.688 -2.954 1.00 40.19 73 SER A C 1
ATOM 557 O O . SER A 1 73 ? 11.010 16.563 -2.479 1.00 40.19 73 SER A O 1
ATOM 559 N N . PRO A 1 74 ? 10.436 17.857 -4.229 1.00 43.47 74 PRO A N 1
ATOM 560 C CA . PRO A 1 74 ? 10.171 16.743 -5.148 1.00 43.47 74 PRO A CA 1
ATOM 561 C C . PRO A 1 74 ? 11.425 15.921 -5.509 1.00 43.47 74 PRO A C 1
ATOM 563 O O . PRO A 1 74 ? 11.322 14.901 -6.178 1.00 43.47 74 PRO A O 1
ATOM 566 N N . THR A 1 75 ? 12.611 16.310 -5.039 1.00 46.72 75 THR A N 1
ATOM 567 C CA . THR A 1 75 ? 13.890 15.657 -5.348 1.00 46.72 75 THR A CA 1
ATOM 568 C C . THR A 1 75 ? 14.225 14.419 -4.507 1.00 46.72 75 THR A C 1
ATOM 570 O O . THR A 1 75 ? 15.079 13.650 -4.931 1.00 46.72 75 THR A O 1
ATOM 573 N N . ASN A 1 76 ? 13.540 14.162 -3.384 1.00 61.47 76 ASN A N 1
ATOM 574 C CA . ASN A 1 76 ? 13.790 12.963 -2.553 1.00 61.47 76 ASN A CA 1
ATOM 575 C C . ASN A 1 76 ? 12.733 11.862 -2.751 1.00 61.47 76 ASN A C 1
ATOM 577 O O . ASN A 1 76 ? 12.868 10.751 -2.237 1.00 61.47 76 ASN A O 1
ATOM 581 N N . ALA A 1 77 ? 11.647 12.176 -3.463 1.00 66.31 77 ALA A N 1
ATOM 582 C CA . ALA A 1 77 ? 10.510 11.283 -3.629 1.00 66.31 77 ALA A CA 1
ATOM 583 C C . ALA A 1 77 ? 10.904 10.015 -4.389 1.00 66.31 77 ALA A C 1
ATOM 585 O O . ALA A 1 77 ? 10.485 8.949 -3.977 1.00 66.31 77 ALA A O 1
ATOM 586 N N . SER A 1 78 ? 11.763 10.095 -5.410 1.00 80.19 78 SER A N 1
ATOM 587 C CA . SER A 1 78 ? 12.158 8.960 -6.258 1.00 80.19 78 SER A CA 1
ATOM 588 C C . SER A 1 78 ? 13.344 8.133 -5.741 1.00 80.19 78 SER A C 1
ATOM 590 O O . SER A 1 78 ? 13.769 7.205 -6.425 1.00 80.19 78 SER A O 1
ATOM 592 N N . GLU A 1 79 ? 13.895 8.424 -4.556 1.00 89.31 79 GLU A N 1
ATOM 593 C CA . GLU A 1 79 ? 15.058 7.697 -4.003 1.00 89.31 79 GLU A CA 1
ATOM 594 C C . GLU A 1 79 ? 14.809 6.189 -3.835 1.00 89.31 79 GLU A C 1
ATOM 596 O O . GLU A 1 79 ? 15.740 5.388 -3.892 1.00 89.31 79 GLU A O 1
ATOM 601 N N . LEU A 1 80 ? 13.551 5.797 -3.623 1.00 95.62 80 LEU A N 1
ATOM 602 C CA . LEU A 1 80 ? 13.155 4.403 -3.432 1.00 95.62 80 LEU A CA 1
ATOM 603 C C . LEU A 1 80 ? 13.027 3.629 -4.748 1.00 95.62 80 LEU A C 1
ATOM 605 O O . LEU A 1 80 ? 13.161 2.410 -4.731 1.00 95.62 80 LEU A O 1
ATOM 609 N N . LEU A 1 81 ? 12.809 4.302 -5.882 1.00 97.44 81 LEU A N 1
ATOM 610 C CA . LEU A 1 81 ? 12.610 3.654 -7.180 1.00 97.44 81 LEU A CA 1
ATOM 611 C C . LEU A 1 81 ? 13.750 2.695 -7.574 1.00 97.44 81 LEU A C 1
ATOM 613 O O . LEU A 1 81 ? 13.451 1.541 -7.885 1.00 97.44 81 LEU A O 1
ATOM 617 N N . PRO A 1 82 ? 15.039 3.101 -7.560 1.00 97.00 82 PRO A N 1
ATOM 618 C CA . PRO A 1 82 ? 16.119 2.183 -7.917 1.00 97.00 82 PRO A CA 1
ATOM 619 C C . PRO A 1 82 ? 16.219 0.997 -6.952 1.00 97.00 82 PRO A C 1
ATOM 621 O O . PRO A 1 82 ? 16.498 -0.109 -7.394 1.00 97.00 82 PRO A O 1
ATOM 624 N N . LEU A 1 83 ? 15.934 1.192 -5.661 1.00 97.62 83 LEU A N 1
ATOM 625 C CA . LEU A 1 83 ? 15.981 0.127 -4.652 1.00 97.62 83 LEU A CA 1
ATOM 626 C C . LEU A 1 83 ? 14.823 -0.869 -4.807 1.00 97.62 83 LEU A C 1
ATOM 628 O O . LEU A 1 83 ? 15.018 -2.074 -4.671 1.00 97.62 83 LEU A O 1
ATOM 632 N N . ILE A 1 84 ? 13.625 -0.377 -5.133 1.00 98.38 84 ILE A N 1
ATOM 633 C CA . ILE A 1 84 ? 12.464 -1.209 -5.466 1.00 98.38 84 ILE A CA 1
ATOM 634 C C . ILE A 1 84 ? 12.760 -2.034 -6.722 1.00 98.38 84 ILE A C 1
ATOM 636 O O . ILE A 1 84 ? 12.523 -3.238 -6.734 1.00 98.38 84 ILE A O 1
ATOM 640 N N . ASN A 1 85 ? 13.309 -1.415 -7.769 1.00 98.50 85 ASN A N 1
ATOM 641 C CA . ASN A 1 85 ? 13.634 -2.121 -9.009 1.00 98.50 85 ASN A CA 1
ATOM 642 C C . ASN A 1 85 ? 14.786 -3.118 -8.839 1.00 98.50 85 ASN A C 1
ATOM 644 O O . ASN A 1 85 ? 14.728 -4.204 -9.414 1.00 98.50 85 ASN A O 1
ATOM 648 N N . GLU A 1 86 ? 15.774 -2.810 -7.998 1.00 97.25 86 GLU A N 1
ATOM 649 C CA . GLU A 1 86 ? 16.808 -3.770 -7.608 1.00 97.25 86 GLU A CA 1
ATOM 650 C C . GLU A 1 86 ? 16.186 -4.972 -6.893 1.00 97.25 86 GLU A C 1
ATOM 652 O O . GLU A 1 86 ? 16.456 -6.119 -7.248 1.00 97.25 86 GLU A O 1
ATOM 657 N N . ALA A 1 87 ? 15.271 -4.732 -5.950 1.00 96.81 87 ALA A N 1
ATOM 658 C CA . ALA A 1 87 ? 14.559 -5.805 -5.274 1.00 96.81 87 ALA A CA 1
ATOM 659 C C . ALA A 1 87 ? 13.740 -6.670 -6.251 1.00 96.81 87 ALA A C 1
ATOM 661 O O . ALA A 1 87 ? 13.754 -7.899 -6.151 1.00 96.81 87 ALA A O 1
ATOM 662 N N . ARG A 1 88 ? 13.070 -6.051 -7.223 1.00 98.31 88 ARG A N 1
ATOM 663 C CA . ARG A 1 88 ? 12.271 -6.753 -8.236 1.00 98.31 88 ARG A CA 1
ATOM 664 C C . ARG A 1 88 ? 13.118 -7.579 -9.205 1.00 98.31 88 ARG A C 1
ATOM 666 O O . ARG A 1 88 ? 12.632 -8.585 -9.710 1.00 98.31 88 ARG A O 1
ATOM 673 N N . SER A 1 89 ? 14.390 -7.231 -9.409 1.00 98.00 89 SER A N 1
ATOM 674 C CA . SER A 1 89 ? 15.284 -7.922 -10.353 1.00 98.00 89 SER A CA 1
ATOM 675 C C . SER A 1 89 ? 15.626 -9.373 -9.974 1.00 98.00 89 SER A C 1
ATOM 677 O O . SER A 1 89 ? 16.084 -10.140 -10.824 1.00 98.00 89 SER A O 1
ATOM 679 N N . ALA A 1 90 ? 15.377 -9.774 -8.724 1.00 93.88 90 ALA A N 1
ATOM 680 C CA . ALA A 1 90 ? 15.689 -11.100 -8.208 1.00 93.88 90 ALA A CA 1
ATOM 681 C C . ALA A 1 90 ? 14.442 -11.803 -7.658 1.00 93.88 90 ALA A C 1
ATOM 683 O O . ALA A 1 90 ? 13.635 -11.210 -6.942 1.00 93.88 90 ALA A O 1
ATOM 684 N N . ALA A 1 91 ? 14.326 -13.102 -7.947 1.00 93.38 91 ALA A N 1
ATOM 685 C CA . ALA A 1 91 ? 13.331 -13.954 -7.308 1.00 93.38 91 ALA A CA 1
ATOM 686 C C . ALA A 1 91 ? 13.560 -13.996 -5.790 1.00 93.38 91 ALA A C 1
ATOM 688 O O . ALA A 1 91 ? 14.706 -14.050 -5.333 1.00 93.38 91 ALA A O 1
ATOM 689 N N . ARG A 1 92 ? 12.479 -14.008 -5.008 1.00 91.75 92 ARG A N 1
ATOM 690 C CA . ARG A 1 92 ? 12.548 -13.992 -3.543 1.00 91.75 92 ARG A CA 1
ATOM 691 C C . ARG A 1 92 ? 11.393 -14.734 -2.888 1.00 91.75 92 ARG A C 1
ATOM 693 O O . ARG A 1 92 ? 10.366 -14.980 -3.512 1.00 91.75 92 ARG A O 1
ATOM 700 N N . MET A 1 93 ? 11.583 -15.058 -1.616 1.00 85.19 93 MET A N 1
ATOM 701 C CA . MET A 1 93 ? 10.519 -15.549 -0.748 1.00 85.19 93 MET A CA 1
ATOM 702 C C . MET A 1 93 ? 9.839 -14.362 -0.065 1.00 85.19 93 MET A C 1
ATOM 704 O O . MET A 1 93 ? 10.522 -13.529 0.533 1.00 85.19 93 MET A O 1
ATOM 708 N N . CYS A 1 94 ? 8.516 -14.291 -0.157 1.00 81.75 94 CYS A N 1
ATOM 709 C CA . CYS A 1 94 ? 7.676 -13.342 0.565 1.00 81.75 94 CYS A CA 1
ATOM 710 C C . CYS A 1 94 ? 6.883 -14.114 1.624 1.00 81.75 94 CYS A C 1
ATOM 712 O O . CYS A 1 94 ? 5.759 -14.548 1.386 1.00 81.75 94 CYS A O 1
ATOM 714 N N . GLY A 1 95 ? 7.502 -14.340 2.786 1.00 83.25 95 GLY A N 1
ATOM 715 C CA . GLY A 1 95 ? 7.038 -15.379 3.710 1.00 83.25 95 GLY A CA 1
ATOM 716 C C . GLY A 1 95 ? 7.286 -16.763 3.107 1.00 83.25 95 GLY A C 1
ATOM 717 O O . GLY A 1 95 ? 8.400 -17.037 2.662 1.00 83.25 95 GLY A O 1
ATOM 718 N N . ASP A 1 96 ? 6.249 -17.596 3.054 1.00 78.75 96 ASP A N 1
ATOM 719 C CA . ASP A 1 96 ? 6.323 -18.952 2.492 1.00 78.75 96 ASP A CA 1
ATOM 720 C C . ASP A 1 96 ? 6.114 -18.991 0.967 1.00 78.75 96 ASP A C 1
ATOM 722 O O . ASP A 1 96 ? 6.384 -20.006 0.322 1.00 78.75 96 ASP A O 1
ATOM 726 N N . ASP A 1 97 ? 5.703 -17.871 0.365 1.00 73.06 97 ASP A N 1
ATOM 727 C CA . ASP A 1 97 ? 5.407 -17.786 -1.064 1.00 73.06 97 ASP A CA 1
ATOM 728 C C . ASP A 1 97 ? 6.644 -17.410 -1.877 1.00 73.06 97 ASP A C 1
ATOM 730 O O . ASP A 1 97 ? 7.351 -16.441 -1.577 1.00 73.06 97 ASP A O 1
ATOM 734 N N . ARG A 1 98 ? 6.886 -18.138 -2.969 1.00 81.88 98 ARG A N 1
ATOM 735 C CA . ARG A 1 98 ? 7.972 -17.829 -3.902 1.00 81.88 98 ARG A CA 1
ATOM 736 C C . ARG A 1 98 ? 7.492 -16.882 -4.998 1.00 81.88 98 ARG A C 1
ATOM 738 O O . ARG A 1 98 ? 6.669 -17.260 -5.824 1.00 81.88 98 ARG A O 1
ATOM 745 N N . PHE A 1 99 ? 8.107 -15.707 -5.078 1.00 87.44 99 PHE A N 1
ATOM 746 C CA . PHE A 1 99 ? 7.903 -14.745 -6.159 1.00 87.44 99 PHE A CA 1
ATOM 747 C C . PHE A 1 99 ? 9.078 -14.798 -7.148 1.00 87.44 99 PHE A C 1
ATOM 749 O O . PHE A 1 99 ? 10.240 -14.752 -6.722 1.00 87.44 99 PHE A O 1
ATOM 756 N N . PRO A 1 100 ? 8.830 -14.913 -8.468 1.00 86.94 100 PRO A N 1
ATOM 757 C CA . PRO A 1 100 ? 9.882 -14.782 -9.471 1.00 86.94 100 PRO A CA 1
ATOM 758 C C . PRO A 1 100 ? 10.424 -13.344 -9.515 1.00 86.94 100 PRO A C 1
ATOM 760 O O . PRO A 1 100 ? 9.873 -12.436 -8.896 1.00 86.94 100 PRO A O 1
ATOM 763 N N . ALA A 1 101 ? 11.511 -13.131 -10.262 1.00 94.56 101 ALA A N 1
ATOM 764 C CA . ALA A 1 101 ? 11.923 -11.774 -10.607 1.00 94.56 101 ALA A CA 1
ATOM 765 C C . ALA A 1 101 ? 10.786 -11.079 -11.375 1.00 94.56 101 ALA A C 1
ATOM 767 O O . ALA A 1 101 ? 10.177 -11.680 -12.265 1.00 94.56 101 ALA A O 1
ATOM 768 N N . ALA A 1 102 ? 10.510 -9.827 -11.028 1.00 94.12 102 ALA A N 1
ATOM 769 C CA . ALA A 1 102 ? 9.454 -9.019 -11.613 1.00 94.12 102 ALA A CA 1
ATOM 770 C C . ALA A 1 102 ? 10.052 -7.916 -12.508 1.00 94.12 102 ALA A C 1
ATOM 772 O O . ALA A 1 102 ? 11.136 -7.402 -12.214 1.00 94.12 102 ALA A O 1
ATOM 773 N N . PRO A 1 103 ? 9.363 -7.509 -13.591 1.00 95.62 103 PRO A N 1
ATOM 774 C CA . PRO A 1 103 ? 9.794 -6.376 -14.404 1.00 95.62 103 PRO A CA 1
ATOM 775 C C . PRO A 1 103 ? 9.942 -5.098 -13.564 1.00 95.62 103 PRO A C 1
ATOM 777 O O . PRO A 1 103 ? 9.178 -4.907 -12.610 1.00 95.62 103 PRO A O 1
ATOM 780 N N . PRO A 1 104 ? 10.881 -4.198 -13.900 1.00 97.50 104 PRO A N 1
ATOM 781 C CA . PRO A 1 104 ? 11.005 -2.929 -13.195 1.00 97.50 104 PRO A CA 1
ATOM 782 C C . PRO A 1 104 ? 9.727 -2.096 -13.352 1.00 97.50 104 PRO A C 1
ATOM 784 O O . PRO A 1 104 ? 9.123 -2.064 -14.424 1.00 97.50 104 PRO A O 1
ATOM 787 N N . VAL A 1 105 ? 9.339 -1.398 -12.288 1.00 97.56 105 VAL A N 1
ATOM 788 C CA . VAL A 1 105 ? 8.270 -0.397 -12.328 1.00 97.56 105 VAL A CA 1
ATOM 789 C C . VAL A 1 105 ? 8.811 0.942 -12.822 1.00 97.56 105 VAL A C 1
ATOM 791 O O . VAL A 1 105 ? 9.949 1.324 -12.529 1.00 97.56 105 VAL A O 1
ATOM 794 N N . ALA A 1 106 ? 7.981 1.666 -13.566 1.00 97.00 106 ALA A N 1
ATOM 795 C CA . ALA A 1 106 ? 8.235 3.034 -13.992 1.00 97.00 106 ALA A CA 1
ATOM 796 C C . ALA A 1 106 ? 7.797 4.043 -12.918 1.00 97.00 106 ALA A C 1
ATOM 798 O O . ALA A 1 106 ? 6.899 3.785 -12.118 1.00 97.00 106 ALA A O 1
ATOM 799 N N . TRP A 1 107 ? 8.417 5.221 -12.906 1.00 97.44 107 TRP A N 1
ATOM 800 C CA . TRP A 1 107 ? 7.981 6.311 -12.035 1.00 97.44 107 TRP A CA 1
ATOM 801 C C . TRP A 1 107 ? 6.643 6.899 -12.503 1.00 97.44 107 TRP A C 1
ATOM 803 O O . TRP A 1 107 ? 6.435 7.084 -13.702 1.00 97.44 107 TRP A O 1
ATOM 813 N N . SER A 1 108 ? 5.764 7.250 -11.562 1.00 96.94 108 SER A N 1
ATOM 814 C CA . SER A 1 108 ? 4.543 8.018 -11.818 1.00 96.94 108 SER A CA 1
ATOM 815 C C . SER A 1 108 ? 4.416 9.185 -10.842 1.00 96.94 108 SER A C 1
ATOM 817 O O . SER A 1 108 ? 4.232 8.989 -9.637 1.00 96.94 108 SER A O 1
ATOM 819 N N . ASP A 1 109 ? 4.433 10.409 -11.374 1.00 96.12 109 ASP A N 1
ATOM 820 C CA . ASP A 1 109 ? 4.211 11.623 -10.582 1.00 96.12 109 ASP A CA 1
ATOM 821 C C . ASP A 1 109 ? 2.822 11.633 -9.935 1.00 96.12 109 ASP A C 1
ATOM 823 O O . ASP A 1 109 ? 2.665 12.093 -8.804 1.00 96.12 109 ASP A O 1
ATOM 827 N N . THR A 1 110 ? 1.813 11.076 -10.608 1.00 95.31 110 THR A N 1
ATOM 828 C CA . THR A 1 110 ? 0.448 11.000 -10.078 1.00 95.31 110 THR A CA 1
ATOM 829 C C . THR A 1 110 ? 0.364 10.089 -8.856 1.00 95.31 110 THR A C 1
ATOM 831 O O . THR A 1 110 ? -0.219 10.470 -7.838 1.00 95.31 110 THR A O 1
ATOM 834 N N . LEU A 1 111 ? 1.000 8.913 -8.910 1.00 97.50 111 LEU A N 1
ATOM 835 C CA . LEU A 1 111 ? 1.090 8.019 -7.751 1.00 97.50 111 LEU A CA 1
ATOM 836 C C . LEU A 1 111 ? 1.923 8.651 -6.628 1.00 97.50 111 LEU A C 1
ATOM 838 O O . LEU A 1 111 ? 1.587 8.508 -5.453 1.00 97.50 111 LEU A O 1
ATOM 842 N N . ALA A 1 112 ? 2.970 9.410 -6.966 1.00 97.62 112 ALA A N 1
ATOM 843 C CA . ALA A 1 112 ? 3.802 10.090 -5.978 1.00 97.62 112 ALA A CA 1
ATOM 844 C C . ALA A 1 112 ? 3.027 11.198 -5.251 1.00 97.62 112 ALA A C 1
ATOM 846 O O . ALA A 1 112 ? 3.190 11.378 -4.045 1.00 97.62 112 ALA A O 1
ATOM 847 N N . GLN A 1 113 ? 2.127 11.898 -5.946 1.00 96.25 113 GLN A N 1
ATOM 848 C CA . GLN A 1 113 ? 1.218 12.867 -5.331 1.00 96.25 113 GLN A CA 1
ATOM 849 C C . GLN A 1 113 ? 0.204 12.202 -4.389 1.00 96.25 113 GLN A C 1
ATOM 851 O O . GLN A 1 113 ? -0.093 12.766 -3.334 1.00 96.25 113 GLN A O 1
ATOM 856 N N . ALA A 1 114 ? -0.312 11.016 -4.734 1.00 95.88 114 ALA A N 1
ATOM 857 C CA . ALA A 1 114 ? -1.174 10.237 -3.840 1.00 95.88 114 ALA A CA 1
ATOM 858 C C . ALA A 1 114 ? -0.408 9.788 -2.582 1.00 95.88 114 ALA A C 1
ATOM 860 O O . ALA A 1 114 ? -0.874 10.005 -1.462 1.00 95.88 114 ALA A O 1
ATOM 861 N N . ALA A 1 115 ? 0.809 9.263 -2.761 1.00 97.50 115 ALA A N 1
ATOM 862 C CA . ALA A 1 115 ? 1.701 8.877 -1.669 1.00 97.50 115 ALA A CA 1
ATOM 863 C C . ALA A 1 115 ? 2.048 10.067 -0.759 1.00 97.50 115 ALA A C 1
ATOM 865 O O . ALA A 1 115 ? 2.054 9.941 0.465 1.00 97.50 115 ALA A O 1
ATOM 866 N N . ALA A 1 116 ? 2.333 11.235 -1.343 1.00 96.31 116 ALA A N 1
ATOM 867 C CA . ALA A 1 116 ? 2.686 12.445 -0.606 1.00 96.31 116 ALA A CA 1
ATOM 868 C C . ALA A 1 116 ? 1.516 12.974 0.223 1.00 96.31 116 ALA A C 1
ATOM 870 O O . ALA A 1 116 ? 1.722 13.368 1.370 1.00 96.31 116 ALA A O 1
ATOM 871 N N . ALA A 1 117 ? 0.298 12.943 -0.323 1.00 95.12 117 ALA A N 1
ATOM 872 C CA . ALA A 1 117 ? -0.893 13.335 0.418 1.00 95.12 117 ALA A CA 1
ATOM 873 C C . ALA A 1 117 ? -1.077 12.478 1.677 1.00 95.12 117 ALA A C 1
ATOM 875 O O . ALA A 1 117 ? -1.230 13.031 2.764 1.00 95.12 117 ALA A O 1
ATOM 876 N N . HIS A 1 118 ? -0.957 11.153 1.550 1.00 94.00 118 HIS A N 1
ATOM 877 C CA . HIS A 1 118 ? -1.113 10.241 2.687 1.00 94.00 118 HIS A CA 1
ATOM 878 C C . HIS A 1 118 ? 0.017 10.353 3.712 1.00 94.00 118 HIS A C 1
ATOM 880 O O . HIS A 1 118 ? -0.206 10.373 4.918 1.00 94.00 118 HIS A O 1
ATOM 886 N N . ASN A 1 119 ? 1.259 10.493 3.249 1.00 93.06 119 ASN A N 1
ATOM 887 C CA . ASN A 1 119 ? 2.394 10.715 4.141 1.00 93.06 119 ASN A CA 1
ATOM 888 C C . ASN A 1 119 ? 2.255 11.995 4.962 1.00 93.06 119 ASN A C 1
ATOM 890 O O . ASN A 1 119 ? 2.576 11.997 6.151 1.00 93.06 119 ASN A O 1
ATOM 894 N N . ASN A 1 120 ? 1.817 13.079 4.320 1.00 94.38 120 ASN A N 1
ATOM 895 C CA . ASN A 1 120 ? 1.597 14.345 5.000 1.00 94.38 120 ASN A CA 1
ATOM 896 C C . ASN A 1 120 ? 0.497 14.184 6.044 1.00 94.38 120 ASN A C 1
ATOM 898 O O . ASN A 1 120 ? 0.731 14.536 7.196 1.00 94.38 120 ASN A O 1
ATOM 902 N N . ASP A 1 121 ? -0.619 13.558 5.676 1.00 93.19 121 ASP A N 1
ATOM 903 C CA . ASP A 1 121 ? -1.713 13.248 6.593 1.00 93.19 121 ASP A CA 1
ATOM 904 C C . ASP A 1 121 ? -1.231 12.454 7.822 1.00 93.19 121 ASP A C 1
ATOM 906 O O . ASP A 1 121 ? -1.350 12.929 8.954 1.00 93.19 121 ASP A O 1
ATOM 910 N N . MET A 1 122 ? -0.562 11.314 7.613 1.00 91.31 122 MET A N 1
ATOM 911 C CA . MET A 1 122 ? 0.002 10.499 8.698 1.00 91.31 122 MET A CA 1
ATOM 912 C C . MET A 1 122 ? 0.976 11.279 9.584 1.00 91.31 122 MET A C 1
ATOM 914 O O . MET A 1 122 ? 0.946 11.151 10.810 1.00 91.31 122 MET A O 1
ATOM 918 N N . SER A 1 123 ? 1.848 12.086 8.977 1.00 93.00 123 SER A N 1
ATOM 919 C CA . SER A 1 123 ? 2.868 12.837 9.710 1.00 93.00 123 SER A CA 1
ATOM 920 C C . SER A 1 123 ? 2.294 14.016 10.497 1.00 93.00 123 SER A C 1
ATOM 922 O O . SER A 1 123 ? 2.767 14.289 11.598 1.00 93.00 123 SER A O 1
ATOM 924 N N . THR A 1 124 ? 1.269 14.692 9.971 1.00 93.00 124 THR A N 1
ATOM 925 C CA . THR A 1 124 ? 0.605 15.831 10.615 1.00 93.00 124 THR A CA 1
ATOM 926 C C . THR A 1 124 ? -0.310 15.366 11.738 1.00 93.00 124 THR A C 1
ATOM 928 O O . THR A 1 124 ? -0.291 15.950 12.820 1.00 93.00 124 THR A O 1
ATOM 931 N N . ASN A 1 125 ? -1.063 14.292 11.509 1.00 83.69 125 ASN A N 1
ATOM 932 C CA . ASN A 1 125 ? -2.028 13.761 12.469 1.00 83.69 125 ASN A CA 1
ATOM 933 C C . ASN A 1 125 ? -1.439 12.673 13.382 1.00 83.69 125 ASN A C 1
ATOM 935 O O . ASN A 1 125 ? -2.151 12.110 14.209 1.00 83.69 125 ASN A O 1
ATOM 939 N N . ALA A 1 126 ? -0.137 12.396 13.254 1.00 82.44 126 ALA A N 1
ATOM 940 C CA . ALA A 1 126 ? 0.619 11.452 14.071 1.00 82.44 126 ALA A CA 1
ATOM 941 C C . ALA A 1 126 ? -0.064 10.077 14.191 1.00 82.44 126 ALA A C 1
ATOM 943 O O . ALA A 1 126 ? -0.240 9.554 15.293 1.00 82.44 126 ALA A O 1
ATOM 944 N N . PHE A 1 127 ? -0.426 9.469 13.059 1.00 80.56 127 PHE A N 1
ATOM 945 C CA . PHE A 1 127 ? -1.012 8.126 13.017 1.00 80.56 127 PHE A CA 1
ATOM 946 C C . PHE A 1 127 ? -0.275 7.201 12.040 1.00 80.56 127 PHE A C 1
ATOM 948 O O . PHE A 1 127 ? 0.600 7.615 11.283 1.00 80.56 127 PHE A O 1
ATOM 955 N N . ARG A 1 128 ? -0.618 5.910 12.093 1.00 82.81 128 ARG A N 1
ATOM 956 C CA . ARG A 1 128 ? -0.169 4.881 11.147 1.00 82.81 128 ARG A CA 1
ATOM 957 C C . ARG A 1 128 ? -1.369 4.118 10.608 1.00 82.81 128 ARG A C 1
ATOM 959 O O . ARG A 1 128 ? -2.249 3.748 11.383 1.00 82.81 128 ARG A O 1
ATOM 966 N N . GLY A 1 129 ? -1.366 3.818 9.320 1.00 76.56 129 GLY A N 1
ATOM 967 C CA . GLY A 1 129 ? -2.426 3.049 8.674 1.00 76.56 129 GLY A CA 1
ATOM 968 C C . GLY A 1 129 ? -2.606 3.447 7.219 1.00 76.56 129 GLY A C 1
ATOM 969 O O . GLY A 1 129 ? -2.082 4.463 6.784 1.00 76.56 129 GLY A O 1
ATOM 970 N N . HIS A 1 130 ? -3.337 2.624 6.475 1.00 83.06 130 HIS A N 1
ATOM 971 C CA . HIS A 1 130 ? -3.631 2.860 5.060 1.00 83.06 130 HIS A CA 1
ATOM 972 C C . HIS A 1 130 ? -4.834 3.783 4.839 1.00 83.06 130 HIS A C 1
ATOM 974 O O . HIS A 1 130 ? -4.892 4.477 3.824 1.00 83.06 130 HIS A O 1
ATOM 980 N N . ALA A 1 131 ? -5.774 3.811 5.789 1.00 81.38 131 ALA A N 1
ATOM 981 C CA . ALA A 1 131 ? -6.874 4.767 5.795 1.00 81.38 131 ALA A CA 1
ATOM 982 C C . ALA A 1 131 ? -6.363 6.148 6.224 1.00 81.38 131 ALA A C 1
ATOM 984 O O . ALA A 1 131 ? -5.626 6.245 7.210 1.00 81.38 131 ALA A O 1
ATOM 985 N N . GLY A 1 132 ? -6.738 7.184 5.479 1.00 71.75 132 GLY A N 1
ATOM 986 C CA . GLY A 1 132 ? -6.487 8.577 5.829 1.00 71.75 132 GLY A CA 1
ATOM 987 C C . GLY A 1 132 ? -7.321 9.023 7.030 1.00 71.75 132 GLY A C 1
ATOM 988 O O . GLY A 1 132 ? -8.283 8.360 7.427 1.00 71.75 132 GLY A O 1
ATOM 989 N N . SER A 1 133 ? -6.975 10.168 7.611 1.00 75.88 133 SER A N 1
ATOM 990 C CA . SER A 1 133 ? -7.748 10.794 8.693 1.00 75.88 133 SER A CA 1
ATOM 991 C C . SER A 1 133 ? -9.144 11.250 8.248 1.00 75.88 133 SER A C 1
ATOM 993 O O . SER A 1 133 ? -10.042 11.384 9.079 1.00 75.88 133 SER A O 1
ATOM 995 N N . ASP A 1 134 ? -9.334 11.436 6.942 1.00 75.50 134 ASP A N 1
ATOM 996 C CA . ASP A 1 134 ? -10.612 11.684 6.272 1.00 75.50 134 ASP A CA 1
ATOM 997 C C . ASP A 1 134 ? -11.374 10.396 5.907 1.00 75.50 134 ASP A C 1
ATOM 999 O O . ASP A 1 134 ? -12.459 10.469 5.336 1.00 75.50 134 ASP A O 1
ATOM 1003 N N . GLY A 1 135 ? -10.825 9.224 6.242 1.00 70.00 135 GLY A N 1
ATOM 1004 C CA . GLY A 1 135 ? -11.379 7.916 5.899 1.00 70.00 135 GLY A CA 1
ATOM 1005 C C . GLY A 1 135 ? -10.935 7.378 4.539 1.00 70.00 135 GLY A C 1
ATOM 1006 O O . GLY A 1 135 ? -11.188 6.207 4.269 1.00 70.00 135 GLY A O 1
ATOM 1007 N N . SER A 1 136 ? -10.232 8.172 3.721 1.00 67.75 136 SER A N 1
ATOM 1008 C CA . SER A 1 136 ? -9.881 7.761 2.360 1.00 67.75 136 SER A CA 1
ATOM 1009 C C . SER A 1 136 ? -8.967 6.536 2.327 1.00 67.75 136 SER A C 1
ATOM 1011 O O . SER A 1 136 ? -8.017 6.431 3.112 1.00 67.75 136 SER A O 1
ATOM 1013 N N . VAL A 1 137 ? -9.187 5.620 1.387 1.00 76.56 137 VAL A N 1
ATOM 1014 C CA . VAL A 1 137 ? -8.311 4.453 1.153 1.00 76.56 137 VAL A CA 1
ATOM 1015 C C . VAL A 1 137 ? -7.333 4.706 -0.013 1.00 76.56 137 VAL A C 1
ATOM 1017 O O . VAL A 1 137 ? -7.529 5.643 -0.793 1.00 76.56 137 VAL A O 1
ATOM 1020 N N . PRO A 1 138 ? -6.239 3.925 -0.166 1.00 80.00 138 PRO A N 1
ATOM 1021 C CA . PRO A 1 138 ? -5.198 4.205 -1.166 1.00 80.00 138 PRO A CA 1
ATOM 1022 C C . PRO A 1 138 ? -5.734 4.350 -2.590 1.00 80.00 138 PRO A C 1
ATOM 1024 O O . PRO A 1 138 ? -5.344 5.257 -3.325 1.00 80.00 138 PRO A O 1
ATOM 1027 N N . HIS A 1 139 ? -6.665 3.476 -2.955 1.00 76.06 139 HIS A N 1
ATOM 1028 C CA . HIS A 1 139 ? -7.293 3.470 -4.263 1.00 76.06 139 HIS A CA 1
ATOM 1029 C C . HIS A 1 139 ? -8.117 4.742 -4.531 1.00 76.06 139 HIS A C 1
ATOM 1031 O O . HIS A 1 139 ? -7.960 5.344 -5.590 1.00 76.06 139 HIS A O 1
ATOM 1037 N N . GLU A 1 140 ? -8.890 5.237 -3.561 1.00 70.75 140 GLU A N 1
ATOM 1038 C CA . GLU A 1 140 ? -9.607 6.516 -3.677 1.00 70.75 140 GLU A CA 1
ATOM 1039 C C . GLU A 1 140 ? -8.638 7.693 -3.818 1.00 70.75 140 GLU A C 1
ATOM 1041 O O . GLU A 1 140 ? -8.837 8.584 -4.646 1.00 70.75 140 GLU A O 1
ATOM 1046 N N . ARG A 1 141 ? -7.529 7.685 -3.063 1.00 88.88 141 ARG A N 1
ATOM 1047 C CA . ARG A 1 141 ? -6.486 8.714 -3.197 1.00 88.88 141 ARG A CA 1
ATOM 1048 C C . ARG A 1 141 ? -5.866 8.719 -4.595 1.00 88.88 141 ARG A C 1
ATOM 1050 O O . ARG A 1 141 ? -5.504 9.794 -5.080 1.00 88.88 141 ARG A O 1
ATOM 1057 N N . VAL A 1 142 ? -5.741 7.565 -5.248 1.00 88.12 142 VAL A N 1
ATOM 1058 C CA . VAL A 1 142 ? -5.290 7.481 -6.645 1.00 88.12 142 VAL A CA 1
ATOM 1059 C C . VAL A 1 142 ? -6.394 7.919 -7.611 1.00 88.12 142 VAL A C 1
ATOM 1061 O O . VAL A 1 142 ? -6.121 8.792 -8.434 1.00 88.12 142 VAL A O 1
ATOM 1064 N N . ARG A 1 143 ? -7.630 7.416 -7.473 1.00 83.06 143 ARG A N 1
ATOM 1065 C CA . ARG A 1 143 ? -8.776 7.762 -8.339 1.00 83.06 143 ARG A CA 1
ATOM 1066 C C . ARG A 1 143 ? -9.114 9.247 -8.342 1.00 83.06 143 ARG A C 1
ATOM 1068 O O . ARG A 1 143 ? -9.354 9.822 -9.395 1.00 83.06 143 ARG A O 1
ATOM 1075 N N . ASN A 1 144 ? -8.981 9.922 -7.201 1.00 82.56 144 ASN A N 1
ATOM 1076 C CA . ASN A 1 144 ? -9.124 11.380 -7.107 1.00 82.56 144 ASN A CA 1
ATOM 1077 C C . ASN A 1 144 ? -8.109 12.162 -7.968 1.00 82.56 144 ASN A C 1
ATOM 1079 O O . ASN A 1 144 ? -8.200 13.386 -8.075 1.00 82.56 144 ASN A O 1
ATOM 1083 N N . ARG A 1 145 ? -7.111 11.483 -8.547 1.00 90.69 145 ARG A N 1
ATOM 1084 C CA . ARG A 1 145 ? -6.067 12.060 -9.400 1.00 90.69 145 ARG A CA 1
ATOM 1085 C C . ARG A 1 145 ? -6.017 11.433 -10.796 1.00 90.69 145 ARG A C 1
ATOM 1087 O O . ARG A 1 145 ? -5.591 12.114 -11.725 1.00 90.69 145 ARG A O 1
ATOM 1094 N N . THR A 1 146 ? -6.372 10.155 -10.950 1.00 87.56 146 THR A N 1
ATOM 1095 C CA . THR A 1 146 ? -6.339 9.429 -12.230 1.00 87.56 146 THR A CA 1
ATOM 1096 C C . THR A 1 146 ? -7.129 8.118 -12.189 1.00 87.56 146 THR A C 1
ATOM 1098 O O . THR A 1 146 ? -7.052 7.385 -11.207 1.00 87.56 146 THR A O 1
ATOM 1101 N N . ASP A 1 147 ? -7.765 7.765 -13.310 1.00 83.12 147 ASP A N 1
ATOM 1102 C CA . ASP A 1 147 ? -8.439 6.472 -13.533 1.00 83.12 147 ASP A CA 1
ATOM 1103 C C . ASP A 1 147 ? -7.588 5.486 -14.363 1.00 83.12 147 ASP A C 1
ATOM 1105 O O . ASP A 1 147 ? -8.074 4.469 -14.851 1.00 83.12 147 ASP A O 1
ATOM 1109 N N . GLN A 1 148 ? -6.303 5.788 -14.581 1.00 85.44 148 GLN A N 1
ATOM 1110 C CA . GLN A 1 148 ? -5.425 4.986 -15.452 1.00 85.44 148 GLN A CA 1
ATOM 1111 C C . GLN A 1 148 ? -5.031 3.624 -14.867 1.00 85.44 148 GLN A C 1
ATOM 1113 O O . GLN A 1 148 ? -4.628 2.730 -15.613 1.00 85.44 148 GLN A O 1
ATOM 1118 N N . PHE A 1 149 ? -5.100 3.471 -13.545 1.00 81.56 149 PHE A N 1
ATOM 1119 C CA . PHE A 1 149 ? -4.647 2.269 -12.856 1.00 81.56 149 PHE A CA 1
ATOM 1120 C C . PHE A 1 149 ? -5.844 1.420 -12.440 1.00 81.56 149 PHE A C 1
ATOM 1122 O O . PHE A 1 149 ? -6.677 1.856 -11.652 1.00 81.56 149 PHE A O 1
ATOM 1129 N N . ALA A 1 150 ? -5.902 0.193 -12.956 1.00 75.44 150 ALA A N 1
ATOM 1130 C CA . ALA A 1 150 ? -6.966 -0.766 -12.665 1.00 75.44 150 ALA A CA 1
ATOM 1131 C C . ALA A 1 150 ? -6.810 -1.426 -11.286 1.00 75.44 150 ALA A C 1
ATOM 1133 O O . ALA A 1 150 ? -7.772 -1.948 -10.734 1.00 75.44 150 ALA A O 1
ATOM 1134 N N . SER A 1 151 ? -5.593 -1.426 -10.740 1.00 79.75 151 SER A N 1
ATOM 1135 C CA . SER A 1 151 ? -5.307 -1.887 -9.383 1.00 79.75 151 SER A CA 1
ATOM 1136 C C . SER A 1 151 ? -4.245 -1.002 -8.741 1.00 79.75 151 SER A C 1
ATOM 1138 O O . SER A 1 151 ? -3.342 -0.499 -9.423 1.00 79.75 151 SER A O 1
ATOM 1140 N N . VAL A 1 152 ? -4.373 -0.815 -7.427 1.00 85.06 152 VAL A N 1
ATOM 1141 C CA . VAL A 1 152 ? -3.511 0.031 -6.603 1.00 85.06 152 VAL A CA 1
ATOM 1142 C C . VAL A 1 152 ? -3.030 -0.764 -5.394 1.00 85.06 152 VAL A C 1
ATOM 1144 O O . VAL A 1 152 ? -3.837 -1.309 -4.645 1.00 85.06 152 VAL A O 1
ATOM 1147 N N . GLY A 1 153 ? -1.716 -0.786 -5.184 1.00 86.12 153 GLY A N 1
ATOM 1148 C CA . GLY A 1 153 ? -1.085 -1.333 -3.984 1.00 86.12 153 GLY A CA 1
ATOM 1149 C C . GLY A 1 153 ? -0.436 -0.227 -3.162 1.00 86.12 153 GLY A C 1
ATOM 1150 O O . GLY A 1 153 ? 0.074 0.740 -3.723 1.00 86.12 153 GLY A O 1
ATOM 1151 N N . GLU A 1 154 ? -0.408 -0.358 -1.837 1.00 93.88 154 GLU A N 1
ATOM 1152 C CA . GLU A 1 154 ? 0.288 0.590 -0.963 1.00 93.88 154 GLU A CA 1
ATOM 1153 C C . GLU A 1 154 ? 1.134 -0.147 0.075 1.00 93.88 154 GLU A C 1
ATOM 1155 O O . GLU A 1 154 ? 0.665 -1.072 0.735 1.00 93.88 154 GLU A O 1
ATOM 1160 N N . VAL A 1 155 ? 2.378 0.296 0.250 1.00 91.75 155 VAL A N 1
ATOM 1161 C CA . VAL A 1 155 ? 3.252 -0.152 1.340 1.00 91.75 155 VAL A CA 1
ATOM 1162 C C . VAL A 1 155 ? 3.732 1.043 2.149 1.00 91.75 155 VAL A C 1
ATOM 1164 O O . VAL A 1 155 ? 4.110 2.087 1.607 1.00 91.75 155 VAL A O 1
ATOM 1167 N N . LEU A 1 156 ? 3.707 0.881 3.471 1.00 91.38 156 LEU A N 1
ATOM 1168 C CA . LEU A 1 156 ? 3.980 1.943 4.435 1.00 91.38 156 LEU A CA 1
ATOM 1169 C C . LEU A 1 156 ? 5.155 1.561 5.324 1.00 91.38 156 LEU A C 1
ATOM 1171 O O . LEU A 1 156 ? 5.338 0.400 5.690 1.00 91.38 156 LEU A O 1
ATOM 1175 N N . ALA A 1 157 ? 5.970 2.544 5.672 1.00 89.88 157 ALA A N 1
ATOM 1176 C CA . ALA A 1 157 ? 7.124 2.378 6.536 1.00 89.88 157 ALA A CA 1
ATOM 1177 C C . ALA A 1 157 ? 7.263 3.581 7.469 1.00 89.88 157 ALA A C 1
ATOM 1179 O O . ALA A 1 157 ? 7.084 4.737 7.077 1.00 89.88 157 ALA A O 1
ATOM 1180 N N . TYR A 1 158 ? 7.587 3.288 8.726 1.00 88.06 158 TYR A N 1
ATOM 1181 C CA . TYR A 1 158 ? 7.665 4.269 9.798 1.00 88.06 158 TYR A CA 1
ATOM 1182 C C . TYR A 1 158 ? 9.009 4.171 10.508 1.00 88.06 158 TYR A C 1
ATOM 1184 O O . TYR A 1 158 ? 9.383 3.115 11.021 1.00 88.06 158 TYR A O 1
ATOM 1192 N N . PHE A 1 159 ? 9.676 5.312 10.619 1.00 87.88 159 PHE A N 1
ATOM 1193 C CA . PHE A 1 159 ? 10.852 5.546 11.453 1.00 87.88 159 PHE A CA 1
ATOM 1194 C C . PHE A 1 159 ? 12.151 4.863 11.003 1.00 87.88 159 PHE A C 1
ATOM 1196 O O . PHE A 1 159 ? 13.093 4.803 11.785 1.00 87.88 159 PHE A O 1
ATOM 1203 N N . GLN A 1 160 ? 12.239 4.406 9.754 1.00 89.19 160 GLN A N 1
ATOM 1204 C CA . GLN A 1 160 ? 13.492 3.941 9.149 1.00 89.19 160 GLN A CA 1
ATOM 1205 C C . GLN A 1 160 ? 14.418 5.131 8.904 1.00 89.19 160 GLN A C 1
ATOM 1207 O O . GLN A 1 160 ? 13.966 6.218 8.513 1.00 89.19 160 GLN A O 1
ATOM 1212 N N . ASN A 1 161 ? 15.721 4.936 9.072 1.00 86.12 161 ASN A N 1
ATOM 1213 C CA . ASN A 1 161 ? 16.682 6.030 8.957 1.00 86.12 161 ASN A CA 1
ATOM 1214 C C . ASN A 1 161 ? 16.870 6.446 7.495 1.00 86.12 161 ASN A C 1
ATOM 1216 O O . ASN A 1 161 ? 16.935 7.635 7.173 1.00 86.12 161 ASN A O 1
ATOM 1220 N N . ASN A 1 162 ? 16.876 5.475 6.583 1.00 87.69 162 ASN A N 1
ATOM 1221 C CA . ASN A 1 162 ? 17.179 5.681 5.170 1.00 87.69 162 ASN A CA 1
ATOM 1222 C C . ASN A 1 162 ? 16.298 4.819 4.245 1.00 87.69 162 ASN A C 1
ATOM 1224 O O . ASN A 1 162 ? 15.455 4.039 4.694 1.00 87.69 162 ASN A O 1
ATOM 1228 N N . SER A 1 163 ? 16.460 5.026 2.939 1.00 93.19 163 SER A N 1
ATOM 1229 C CA . SER A 1 163 ? 15.657 4.384 1.895 1.00 93.19 163 SER A CA 1
ATOM 1230 C C . SER A 1 163 ? 15.981 2.890 1.728 1.00 93.19 163 SER A C 1
ATOM 1232 O O . SER A 1 163 ? 15.071 2.119 1.445 1.00 93.19 163 SER A O 1
ATOM 1234 N N . ALA A 1 164 ? 17.218 2.452 1.997 1.00 90.31 164 ALA A N 1
ATOM 1235 C CA . ALA A 1 164 ? 17.583 1.030 1.973 1.00 90.31 164 ALA A CA 1
ATOM 1236 C C . ALA A 1 164 ? 16.894 0.257 3.108 1.00 90.31 164 ALA A C 1
ATOM 1238 O O . ALA A 1 164 ? 16.152 -0.680 2.841 1.00 90.31 164 ALA A O 1
ATOM 1239 N N . GLU A 1 165 ? 16.993 0.752 4.348 1.00 89.19 165 GLU A N 1
ATOM 1240 C CA . GLU A 1 165 ? 16.277 0.185 5.504 1.00 89.19 165 GLU A CA 1
ATOM 1241 C C . GLU A 1 165 ? 14.754 0.143 5.294 1.00 89.19 165 GLU A C 1
ATOM 1243 O O . GLU A 1 165 ? 14.061 -0.703 5.853 1.00 89.19 165 GLU A O 1
ATOM 1248 N N . THR A 1 166 ? 14.219 1.076 4.505 1.00 95.75 166 THR A N 1
ATOM 1249 C CA . THR A 1 166 ? 12.793 1.118 4.158 1.00 95.75 166 THR A CA 1
ATOM 1250 C C . THR A 1 166 ? 12.406 -0.036 3.247 1.00 95.75 166 THR A C 1
ATOM 1252 O O . THR A 1 166 ? 11.438 -0.737 3.537 1.00 95.75 166 THR A O 1
ATOM 1255 N N . VAL A 1 167 ? 13.165 -0.251 2.171 1.00 95.12 167 VAL A N 1
ATOM 1256 C CA . VAL A 1 167 ? 12.919 -1.366 1.252 1.00 95.12 167 VAL A CA 1
ATOM 1257 C C . VAL A 1 167 ? 13.158 -2.699 1.956 1.00 95.12 167 VAL A C 1
ATOM 1259 O O . VAL A 1 167 ? 12.318 -3.585 1.839 1.00 95.12 167 VAL A O 1
ATOM 1262 N N . ASP A 1 168 ? 14.204 -2.820 2.775 1.00 88.62 168 ASP A N 1
ATOM 1263 C CA . ASP A 1 168 ? 14.450 -4.022 3.581 1.00 88.62 168 ASP A CA 1
ATOM 1264 C C . ASP A 1 168 ? 13.282 -4.322 4.533 1.00 88.62 168 ASP A C 1
ATOM 1266 O O . ASP A 1 168 ? 12.848 -5.468 4.643 1.00 88.62 168 ASP A O 1
ATOM 1270 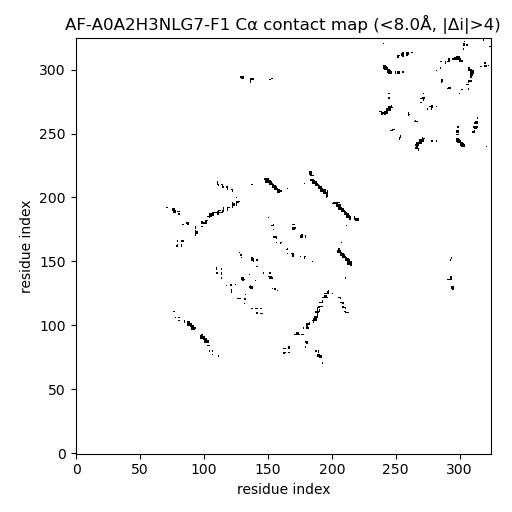N N . ALA A 1 169 ? 12.716 -3.299 5.182 1.00 82.94 169 ALA A N 1
ATOM 1271 C CA . ALA A 1 169 ? 11.551 -3.463 6.051 1.00 82.94 169 ALA A CA 1
ATOM 1272 C C . ALA A 1 169 ? 10.292 -3.908 5.284 1.00 82.94 169 ALA A C 1
ATOM 1274 O O . ALA A 1 169 ? 9.507 -4.703 5.804 1.00 82.94 169 ALA A O 1
ATOM 1275 N N . TRP A 1 170 ? 10.086 -3.421 4.057 1.00 94.06 170 TRP A N 1
ATOM 1276 C CA . TRP A 1 170 ? 9.005 -3.907 3.195 1.00 94.06 170 TRP A CA 1
ATOM 1277 C C . TRP A 1 170 ? 9.238 -5.351 2.763 1.00 94.06 170 TRP A C 1
ATOM 1279 O O . TRP A 1 170 ? 8.341 -6.175 2.885 1.00 94.06 170 TRP A O 1
ATOM 1289 N N . LEU A 1 171 ? 10.447 -5.697 2.337 1.00 89.69 171 LEU A N 1
ATOM 1290 C CA . LEU A 1 171 ? 10.775 -7.056 1.906 1.00 89.69 171 LEU A CA 1
ATOM 1291 C C . LEU A 1 171 ? 10.748 -8.070 3.058 1.00 89.69 171 LEU A C 1
ATOM 1293 O O . LEU A 1 171 ? 10.447 -9.238 2.830 1.00 89.69 171 LEU A O 1
ATOM 1297 N N . GLY A 1 172 ? 11.030 -7.636 4.288 1.00 75.81 172 GLY A N 1
ATOM 1298 C CA . GLY A 1 172 ? 10.948 -8.468 5.491 1.00 75.81 172 GLY A CA 1
ATOM 1299 C C . GLY A 1 172 ? 9.523 -8.726 5.996 1.00 75.81 172 GLY A C 1
ATOM 1300 O O . GLY A 1 172 ? 9.332 -9.582 6.857 1.00 75.81 172 GLY A O 1
ATOM 1301 N N . SER A 1 173 ? 8.522 -8.008 5.481 1.00 82.56 173 SER A N 1
ATOM 1302 C CA . SER A 1 173 ? 7.106 -8.247 5.771 1.00 82.56 173 SER A CA 1
ATOM 1303 C C . SER A 1 173 ? 6.489 -9.048 4.622 1.00 82.56 173 SER A C 1
ATOM 1305 O O . SER A 1 173 ? 6.497 -8.543 3.499 1.00 82.56 173 SER A O 1
ATOM 1307 N N . PRO A 1 174 ? 5.925 -10.252 4.855 1.00 78.31 174 PRO A N 1
ATOM 1308 C CA . PRO A 1 174 ? 5.336 -11.057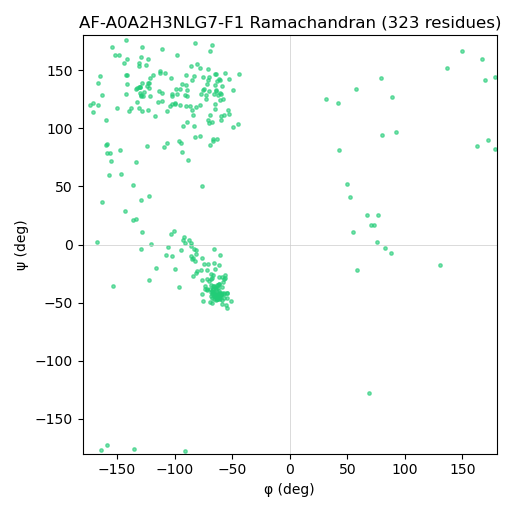 3.786 1.00 78.31 174 PRO A CA 1
ATOM 1309 C C . PRO A 1 174 ? 4.343 -10.268 2.924 1.00 78.31 174 PRO A C 1
ATOM 1311 O O . PRO A 1 174 ? 4.494 -10.231 1.708 1.00 78.31 174 PRO A O 1
ATOM 1314 N N . ASP A 1 175 ? 3.406 -9.542 3.538 1.00 77.19 175 ASP A N 1
ATOM 1315 C CA . ASP A 1 175 ? 2.369 -8.798 2.809 1.00 77.19 175 ASP A CA 1
ATOM 1316 C C . ASP A 1 175 ? 2.936 -7.636 1.979 1.00 77.19 175 ASP A C 1
ATOM 1318 O O . ASP A 1 175 ? 2.566 -7.456 0.820 1.00 77.19 175 ASP A O 1
ATOM 1322 N N . HIS A 1 176 ? 3.889 -6.873 2.525 1.00 87.94 176 HIS A N 1
ATOM 1323 C CA . HIS A 1 176 ? 4.535 -5.799 1.765 1.00 87.94 176 HIS A CA 1
ATOM 1324 C C . HIS A 1 176 ? 5.425 -6.357 0.645 1.00 87.94 176 HIS A C 1
ATOM 1326 O O . HIS A 1 176 ? 5.454 -5.796 -0.449 1.00 87.94 176 HIS A O 1
ATOM 1332 N N . CYS A 1 177 ? 6.124 -7.467 0.893 1.00 82.88 177 CYS A N 1
ATOM 1333 C CA . CYS A 1 177 ? 6.947 -8.146 -0.100 1.00 82.88 177 CYS A CA 1
ATOM 1334 C C . CYS A 1 177 ? 6.107 -8.598 -1.297 1.00 82.88 177 CYS A C 1
ATOM 1336 O O . CYS A 1 177 ? 6.515 -8.353 -2.432 1.00 82.88 177 CYS A O 1
ATOM 1338 N N . ARG A 1 178 ? 4.915 -9.172 -1.060 1.00 90.19 178 ARG A N 1
ATOM 1339 C CA . ARG A 1 178 ? 3.983 -9.561 -2.133 1.00 90.19 178 ARG A CA 1
ATOM 1340 C C . ARG A 1 178 ? 3.626 -8.368 -3.019 1.00 90.19 178 ARG A C 1
ATOM 1342 O O . ARG A 1 178 ? 3.741 -8.481 -4.230 1.00 90.19 178 ARG A O 1
ATOM 1349 N N . ILE A 1 179 ? 3.301 -7.210 -2.436 1.00 88.62 179 ILE A N 1
ATOM 1350 C CA . ILE A 1 179 ? 3.003 -5.985 -3.203 1.00 88.62 179 ILE A CA 1
ATOM 1351 C C . ILE A 1 179 ? 4.231 -5.512 -3.995 1.00 88.62 179 ILE A C 1
ATOM 1353 O O . ILE A 1 179 ? 4.128 -5.228 -5.185 1.00 88.62 179 ILE A O 1
ATOM 1357 N N . VAL A 1 180 ? 5.409 -5.454 -3.364 1.00 96.06 180 VAL A N 1
ATOM 1358 C CA . VAL A 1 180 ? 6.648 -5.005 -4.026 1.00 96.06 180 VAL A CA 1
ATOM 1359 C C . VAL A 1 180 ? 7.036 -5.923 -5.189 1.00 96.06 180 VAL A C 1
ATOM 1361 O O . VAL A 1 180 ? 7.557 -5.435 -6.194 1.00 96.06 180 VAL A O 1
ATOM 1364 N N . MET A 1 181 ? 6.788 -7.229 -5.073 1.00 95.19 181 MET A N 1
ATOM 1365 C CA . MET A 1 181 ? 7.157 -8.241 -6.070 1.00 95.19 181 MET A CA 1
ATOM 1366 C C . MET A 1 181 ? 6.057 -8.585 -7.070 1.00 95.19 181 MET A C 1
ATOM 1368 O O . MET A 1 181 ? 6.320 -9.344 -8.002 1.00 95.19 181 MET A O 1
ATOM 1372 N N . ASP A 1 182 ? 4.851 -8.047 -6.916 1.00 90.00 182 ASP A N 1
ATOM 1373 C CA . ASP A 1 182 ? 3.758 -8.340 -7.834 1.00 90.00 182 ASP A CA 1
ATOM 1374 C C . ASP A 1 182 ? 4.085 -7.796 -9.236 1.00 90.00 182 ASP A C 1
ATOM 1376 O O . ASP A 1 182 ? 4.352 -6.602 -9.443 1.00 90.00 182 ASP A O 1
ATOM 1380 N N . ALA A 1 183 ? 4.113 -8.708 -10.208 1.00 88.19 183 ALA A N 1
ATOM 1381 C CA . ALA A 1 183 ? 4.439 -8.420 -11.596 1.00 88.19 183 ALA A CA 1
ATOM 1382 C C . ALA A 1 183 ? 3.337 -7.623 -12.314 1.00 88.19 183 ALA A C 1
ATOM 1384 O O . ALA A 1 183 ? 3.625 -7.016 -13.346 1.00 88.19 183 ALA A O 1
ATOM 1385 N N . ALA A 1 184 ? 2.114 -7.580 -11.773 1.00 86.00 184 ALA A N 1
ATOM 1386 C CA . ALA A 1 184 ? 1.022 -6.778 -12.318 1.00 86.00 184 ALA A CA 1
ATOM 1387 C C . ALA A 1 184 ? 1.271 -5.270 -12.153 1.00 86.00 184 ALA A C 1
ATOM 1389 O O . ALA A 1 184 ? 0.833 -4.469 -12.983 1.00 86.00 184 ALA A O 1
ATOM 1390 N N . TYR A 1 185 ? 2.003 -4.854 -11.113 1.00 93.31 185 TYR A N 1
ATOM 1391 C CA . TYR A 1 185 ? 2.362 -3.450 -10.954 1.00 93.31 185 TYR A CA 1
ATOM 1392 C C . TYR A 1 185 ? 3.420 -3.040 -11.971 1.00 93.31 185 TYR A C 1
ATOM 1394 O O . TYR A 1 185 ? 4.482 -3.653 -12.094 1.00 93.31 185 TYR A O 1
ATOM 1402 N N . THR A 1 186 ? 3.123 -1.951 -12.675 1.00 95.38 186 THR A N 1
ATOM 1403 C CA . THR A 1 186 ? 3.957 -1.400 -13.753 1.00 95.38 186 THR A CA 1
ATOM 1404 C C . THR A 1 186 ? 4.482 -0.013 -13.417 1.00 95.38 186 THR A C 1
ATOM 1406 O O . THR A 1 186 ? 5.482 0.412 -13.990 1.00 95.38 186 THR A O 1
ATOM 1409 N N . HIS A 1 187 ? 3.842 0.682 -12.475 1.00 97.38 187 HIS A N 1
ATOM 1410 C CA . HIS A 1 187 ? 4.217 2.021 -12.048 1.00 97.38 187 HIS A CA 1
ATOM 1411 C C . HIS A 1 187 ? 4.302 2.106 -10.529 1.00 97.38 187 HIS A C 1
ATOM 1413 O O . HIS A 1 187 ? 3.612 1.381 -9.812 1.00 97.38 187 HIS A O 1
ATOM 1419 N N . VAL A 1 188 ? 5.125 3.027 -10.042 1.00 98.44 188 VAL A N 1
ATOM 1420 C CA . VAL A 1 188 ? 5.212 3.370 -8.627 1.00 98.44 188 VAL A CA 1
ATOM 1421 C C . VAL A 1 188 ? 5.395 4.871 -8.457 1.00 98.44 188 VAL A C 1
ATOM 1423 O O . VAL A 1 188 ? 6.065 5.535 -9.250 1.00 98.44 188 VAL A O 1
ATOM 1426 N N . GLY A 1 189 ? 4.821 5.403 -7.390 1.00 98.00 189 GLY A N 1
ATOM 1427 C CA . GLY A 1 189 ? 5.145 6.717 -6.869 1.00 98.00 189 GLY A CA 1
ATOM 1428 C C . GLY A 1 189 ? 5.405 6.620 -5.378 1.00 98.00 189 GLY A C 1
ATOM 1429 O O . GLY A 1 189 ? 4.684 5.936 -4.652 1.00 98.00 189 GLY A O 1
ATOM 1430 N N . THR A 1 190 ? 6.461 7.276 -4.913 1.00 98.06 190 THR A N 1
ATOM 1431 C CA . THR A 1 190 ? 6.878 7.192 -3.512 1.00 98.06 190 THR A CA 1
ATOM 1432 C C . THR A 1 190 ? 6.984 8.568 -2.881 1.00 98.06 190 THR A C 1
ATOM 1434 O O . THR A 1 190 ? 7.185 9.569 -3.562 1.00 98.06 190 THR A O 1
ATOM 1437 N N . ALA A 1 191 ? 6.832 8.631 -1.563 1.00 96.44 191 ALA A N 1
ATOM 1438 C CA . ALA A 1 191 ? 6.932 9.871 -0.813 1.00 96.44 191 ALA A CA 1
ATOM 1439 C C . ALA A 1 191 ? 7.631 9.660 0.528 1.00 96.44 191 ALA A C 1
ATOM 1441 O O . ALA A 1 191 ? 7.637 8.563 1.100 1.00 96.44 191 ALA A O 1
ATOM 1442 N N . ARG A 1 192 ? 8.148 10.763 1.075 1.00 94.62 192 ARG A N 1
ATOM 1443 C CA . ARG A 1 192 ? 8.694 10.855 2.430 1.00 94.62 192 ARG A CA 1
ATOM 1444 C C . ARG A 1 192 ? 8.135 12.091 3.130 1.00 94.62 192 ARG A C 1
ATOM 1446 O O . ARG A 1 192 ? 8.155 13.169 2.549 1.00 94.62 192 ARG A O 1
ATOM 1453 N N . ALA A 1 193 ? 7.713 11.936 4.378 1.00 93.06 193 ALA A N 1
ATOM 1454 C CA . ALA A 1 193 ? 7.407 13.042 5.278 1.00 93.06 193 ALA A CA 1
ATOM 1455 C C . ALA A 1 193 ? 8.125 12.855 6.619 1.00 93.06 193 ALA A C 1
ATOM 1457 O O . ALA A 1 193 ? 8.566 11.756 6.967 1.00 93.06 193 ALA A O 1
ATOM 1458 N N . THR A 1 194 ? 8.248 13.940 7.373 1.00 92.50 194 THR A N 1
ATOM 1459 C CA . THR A 1 194 ? 8.824 13.943 8.717 1.00 92.50 194 THR A CA 1
ATOM 1460 C C . THR A 1 194 ? 7.860 14.678 9.637 1.00 92.50 194 THR A C 1
ATOM 1462 O O . THR A 1 194 ? 7.443 15.786 9.319 1.00 92.50 194 THR A O 1
ATOM 1465 N N . GLY A 1 195 ? 7.522 14.081 10.776 1.00 91.25 195 GLY A N 1
ATOM 1466 C CA . GLY A 1 195 ? 6.581 14.657 11.738 1.00 91.25 195 GLY A CA 1
ATOM 1467 C C . GLY A 1 195 ? 6.669 13.977 13.103 1.00 91.25 195 GLY A C 1
ATOM 1468 O O . GLY A 1 195 ? 7.521 13.101 13.287 1.00 91.25 195 GLY A O 1
ATOM 1469 N N . PRO A 1 196 ? 5.825 14.358 14.075 1.00 89.62 196 PRO A N 1
ATOM 1470 C CA . PRO A 1 196 ? 5.738 13.674 15.361 1.00 89.62 196 PRO A CA 1
ATOM 1471 C C . PRO A 1 196 ? 5.512 12.168 15.194 1.00 89.62 196 PRO A C 1
ATOM 1473 O O . PRO A 1 196 ? 4.782 11.732 14.301 1.00 89.62 196 PRO A O 1
ATOM 1476 N N . ARG A 1 197 ? 6.131 11.343 16.042 1.00 87.06 197 ARG A N 1
ATOM 1477 C CA . ARG A 1 197 ? 5.886 9.892 16.030 1.00 87.06 197 ARG A CA 1
ATOM 1478 C C . ARG A 1 197 ? 4.526 9.591 16.650 1.00 87.06 197 ARG A C 1
ATOM 1480 O O . ARG A 1 197 ? 4.263 10.020 17.771 1.00 87.06 197 ARG A O 1
ATOM 1487 N N . TYR A 1 198 ? 3.732 8.743 15.998 1.00 79.38 198 TYR A N 1
ATOM 1488 C CA . TYR A 1 198 ? 2.443 8.283 16.535 1.00 79.38 198 TYR A CA 1
ATOM 1489 C C . TYR A 1 198 ? 2.540 7.621 17.926 1.00 79.38 198 TYR A C 1
ATOM 1491 O O . TYR A 1 198 ? 1.581 7.622 18.688 1.00 79.38 198 TYR A O 1
ATOM 1499 N N . ASN A 1 199 ? 3.694 7.039 18.275 1.00 79.38 199 ASN A N 1
ATOM 1500 C CA . ASN A 1 199 ? 3.937 6.373 19.562 1.00 79.38 199 ASN A CA 1
ATOM 1501 C C . ASN A 1 199 ? 4.833 7.170 20.523 1.00 79.38 199 ASN A C 1
ATOM 1503 O O . ASN A 1 199 ? 5.107 6.703 21.626 1.00 79.38 199 ASN A O 1
ATOM 1507 N N . ALA A 1 200 ? 5.325 8.334 20.105 1.00 85.75 200 ALA A N 1
ATOM 1508 C CA . ALA A 1 200 ? 6.144 9.223 20.919 1.00 85.75 200 ALA A CA 1
ATOM 1509 C C . ALA A 1 200 ? 6.016 10.653 20.367 1.00 85.75 200 ALA A C 1
ATOM 1511 O O . ALA A 1 200 ? 6.905 11.106 19.646 1.00 85.75 200 ALA A O 1
ATOM 1512 N N . PRO A 1 201 ? 4.920 11.374 20.674 1.00 81.31 201 PRO A N 1
ATOM 1513 C CA . PRO A 1 201 ? 4.616 12.664 20.043 1.00 81.31 201 PRO A CA 1
ATOM 1514 C C . PRO A 1 201 ? 5.662 13.764 20.287 1.00 81.31 201 PRO A C 1
ATOM 1516 O O . PRO A 1 201 ? 5.703 14.754 19.567 1.00 81.31 201 PRO A O 1
ATOM 1519 N N . ASN A 1 202 ? 6.525 13.595 21.293 1.00 89.62 202 ASN A N 1
ATOM 1520 C CA . ASN A 1 202 ? 7.656 14.482 21.573 1.00 89.62 202 ASN A CA 1
ATOM 1521 C C . ASN A 1 202 ? 8.931 14.138 20.778 1.00 89.62 202 ASN A C 1
ATOM 1523 O O . ASN A 1 202 ? 9.951 14.805 20.940 1.00 89.62 202 ASN A O 1
ATOM 1527 N N . GLN A 1 203 ? 8.897 13.092 19.955 1.00 91.00 203 GLN A N 1
ATOM 1528 C CA . GLN A 1 203 ? 9.978 12.690 19.066 1.00 91.00 203 GLN A CA 1
ATOM 1529 C C . GLN A 1 203 ? 9.561 12.891 17.614 1.00 91.00 203 GLN A C 1
ATOM 1531 O O . GLN A 1 203 ? 8.400 12.709 17.246 1.00 91.00 203 GLN A O 1
ATOM 1536 N N . THR A 1 204 ? 10.544 13.184 16.772 1.00 92.12 204 THR A N 1
ATOM 1537 C CA . THR A 1 204 ? 10.367 13.262 15.324 1.00 92.12 204 THR A CA 1
ATOM 1538 C C . THR A 1 204 ? 10.616 11.898 14.687 1.00 92.12 204 THR A C 1
ATOM 1540 O O . THR A 1 204 ? 11.567 11.196 15.032 1.00 92.12 204 THR A O 1
ATOM 1543 N N . GLY A 1 205 ? 9.767 11.522 13.739 1.00 89.44 205 GLY A N 1
ATOM 1544 C CA . GLY A 1 205 ? 9.861 10.300 12.959 1.00 89.44 205 GLY A CA 1
ATOM 1545 C C . GLY A 1 205 ? 9.727 10.557 11.466 1.00 89.44 205 GLY A C 1
ATOM 1546 O O . GLY A 1 205 ? 9.145 11.551 11.040 1.00 89.44 205 GLY A O 1
ATOM 1547 N N . THR A 1 206 ? 10.269 9.640 10.669 1.00 91.88 206 THR A N 1
ATOM 1548 C CA . THR A 1 206 ? 10.070 9.627 9.217 1.00 91.88 206 THR A CA 1
ATOM 1549 C C . THR A 1 206 ? 8.901 8.714 8.852 1.00 91.88 206 THR A C 1
ATOM 1551 O O . THR A 1 206 ? 8.801 7.614 9.386 1.00 91.88 206 THR A O 1
ATOM 1554 N N . TYR A 1 207 ? 8.067 9.151 7.918 1.00 93.00 207 TYR A N 1
ATOM 1555 C CA . TYR A 1 207 ? 6.990 8.390 7.293 1.00 93.00 207 TYR A CA 1
ATOM 1556 C C . TYR A 1 207 ? 7.351 8.193 5.820 1.00 93.00 207 TYR A C 1
ATOM 1558 O O . TYR A 1 207 ? 7.782 9.143 5.157 1.00 93.00 207 TYR A O 1
ATOM 1566 N N . ARG A 1 208 ? 7.240 6.968 5.311 1.00 95.94 208 ARG A N 1
ATOM 1567 C CA . ARG A 1 208 ? 7.480 6.641 3.902 1.00 95.94 208 ARG A CA 1
ATOM 1568 C C . ARG A 1 208 ? 6.335 5.806 3.360 1.00 95.94 208 ARG A C 1
ATOM 1570 O O . ARG A 1 208 ? 5.912 4.845 3.994 1.00 95.94 208 ARG A O 1
ATOM 1577 N N . THR A 1 209 ? 5.900 6.171 2.164 1.00 96.69 209 THR A N 1
ATOM 1578 C CA . THR A 1 209 ? 4.805 5.522 1.445 1.00 96.69 209 THR A CA 1
ATOM 1579 C C . THR A 1 209 ? 5.278 5.226 0.032 1.00 96.69 209 THR A C 1
ATOM 1581 O O . THR A 1 209 ? 5.893 6.092 -0.598 1.00 96.69 209 THR A O 1
ATOM 1584 N N . ALA A 1 210 ? 4.990 4.027 -0.465 1.00 97.94 210 ALA A N 1
ATOM 1585 C CA . ALA A 1 210 ? 5.043 3.711 -1.886 1.00 97.94 210 ALA A CA 1
ATOM 1586 C C . ALA A 1 210 ? 3.668 3.238 -2.350 1.00 97.94 210 ALA A C 1
ATOM 1588 O O . ALA A 1 210 ? 3.087 2.338 -1.745 1.00 97.94 210 ALA A O 1
ATOM 1589 N N . VAL A 1 211 ? 3.170 3.856 -3.418 1.00 98.12 211 VAL A N 1
ATOM 1590 C CA . VAL A 1 211 ? 1.914 3.502 -4.078 1.00 98.12 211 VAL A CA 1
ATOM 1591 C C . VAL A 1 211 ? 2.249 2.920 -5.444 1.00 98.12 211 VAL A C 1
ATOM 1593 O O . VAL A 1 211 ? 2.925 3.566 -6.247 1.00 98.12 211 VAL A O 1
ATOM 1596 N N . PHE A 1 212 ? 1.783 1.705 -5.696 1.00 97.50 212 PHE A N 1
ATOM 1597 C CA . PHE A 1 212 ? 1.968 0.961 -6.933 1.00 97.50 212 PHE A CA 1
ATOM 1598 C C . PHE A 1 212 ? 0.694 0.999 -7.773 1.00 97.50 212 PHE A C 1
ATOM 1600 O O . PHE A 1 212 ? -0.405 0.941 -7.228 1.00 97.50 212 PHE A O 1
ATOM 1607 N N . GLY A 1 213 ? 0.846 1.078 -9.093 1.00 93.19 213 GLY A N 1
ATOM 1608 C CA . GLY A 1 213 ? -0.256 1.082 -10.052 1.00 93.19 213 GLY A CA 1
ATOM 1609 C C . GLY A 1 213 ? -0.082 0.001 -11.116 1.00 93.19 213 GLY A C 1
ATOM 1610 O O . GLY A 1 213 ? 0.996 -0.144 -11.707 1.00 93.19 213 GLY A O 1
ATOM 1611 N N . ALA A 1 214 ? -1.141 -0.769 -11.354 1.00 88.81 214 ALA A N 1
ATOM 1612 C CA . ALA A 1 214 ? -1.228 -1.731 -12.448 1.00 88.81 214 ALA A CA 1
ATOM 1613 C C . ALA A 1 214 ? -2.083 -1.143 -13.572 1.00 88.81 214 ALA A C 1
ATOM 1615 O O . ALA A 1 214 ? -3.207 -0.696 -13.335 1.00 88.81 214 ALA A O 1
ATOM 1616 N N . ASN A 1 215 ? -1.559 -1.147 -14.795 1.00 77.25 215 ASN A N 1
ATOM 1617 C CA . ASN A 1 215 ? -2.358 -0.783 -15.958 1.00 77.25 215 ASN A CA 1
ATOM 1618 C C . ASN A 1 215 ? -3.374 -1.903 -16.241 1.00 77.25 215 ASN A C 1
ATOM 1620 O O . ASN A 1 215 ? -3.069 -3.066 -15.972 1.00 77.25 215 ASN A O 1
ATOM 1624 N N . PRO A 1 216 ? -4.545 -1.589 -16.817 1.00 63.09 216 PRO A N 1
ATOM 1625 C CA . PRO A 1 216 ? -5.547 -2.597 -17.176 1.00 63.09 216 PRO A CA 1
ATOM 1626 C C . PRO A 1 216 ? -5.003 -3.692 -18.109 1.00 63.09 216 PRO A C 1
ATOM 1628 O O . PRO A 1 216 ? -5.444 -4.833 -18.026 1.00 63.09 216 PRO A O 1
ATOM 1631 N N . ASP A 1 217 ? -3.999 -3.366 -18.930 1.00 57.22 217 ASP A N 1
ATOM 1632 C CA . ASP A 1 217 ? -3.353 -4.298 -19.864 1.00 57.22 217 ASP A CA 1
ATOM 1633 C C . ASP A 1 217 ? -2.139 -5.038 -19.267 1.00 57.22 217 ASP A C 1
ATOM 1635 O O . ASP A 1 217 ? -1.461 -5.791 -19.972 1.00 57.22 217 ASP A O 1
ATOM 1639 N N . ALA A 1 218 ? -1.801 -4.804 -17.992 1.00 54.62 218 ALA A N 1
ATOM 1640 C CA . ALA A 1 218 ? -0.678 -5.486 -17.361 1.00 54.62 218 ALA A CA 1
ATOM 1641 C C . ALA A 1 218 ? -0.965 -6.998 -17.293 1.00 54.62 218 ALA A C 1
ATOM 1643 O O . ALA A 1 218 ? -2.057 -7.385 -16.863 1.00 54.62 218 ALA A O 1
ATOM 1644 N N . PRO A 1 219 ? -0.016 -7.870 -17.692 1.00 44.38 219 PRO A N 1
ATOM 1645 C CA . PRO A 1 219 ? -0.214 -9.309 -17.614 1.00 44.38 219 PRO A CA 1
ATOM 1646 C C . PRO A 1 219 ? -0.533 -9.706 -16.172 1.00 44.38 219 PRO A C 1
ATOM 1648 O O . PRO A 1 219 ? 0.327 -9.625 -15.295 1.00 44.38 219 PRO A O 1
ATOM 1651 N N . ARG A 1 220 ? -1.770 -10.145 -15.915 1.00 43.34 220 ARG A N 1
ATOM 1652 C CA . ARG A 1 220 ? -2.071 -10.867 -14.678 1.00 43.34 220 ARG A CA 1
ATOM 1653 C C . ARG A 1 220 ? -1.289 -12.182 -14.716 1.00 43.34 220 ARG A C 1
ATOM 1655 O O . ARG A 1 220 ? -1.269 -12.822 -15.772 1.00 43.34 220 ARG A O 1
ATOM 1662 N N . PRO A 1 221 ? -0.654 -12.616 -13.616 1.00 35.53 221 PRO A N 1
ATOM 1663 C CA . PRO A 1 221 ? -0.110 -13.962 -13.544 1.00 35.53 221 PRO A CA 1
ATOM 1664 C C . PRO A 1 221 ? -1.221 -14.961 -13.882 1.00 35.53 221 PRO A C 1
ATOM 1666 O O . PRO A 1 221 ? -2.225 -15.048 -13.178 1.00 35.53 221 PRO A O 1
ATOM 1669 N N . THR A 1 222 ? -1.072 -15.696 -14.982 1.00 29.91 222 THR A N 1
ATOM 1670 C CA . THR A 1 222 ? -1.941 -16.834 -15.275 1.00 29.91 222 THR A CA 1
ATOM 1671 C C . THR A 1 222 ? -1.606 -17.926 -14.272 1.00 29.91 222 THR A C 1
ATOM 1673 O O . THR A 1 222 ? -0.569 -18.583 -14.391 1.00 29.91 222 THR A O 1
ATOM 1676 N N . VAL A 1 223 ? -2.465 -18.125 -13.276 1.00 33.56 223 VAL A N 1
ATOM 1677 C CA . VAL A 1 223 ? -2.457 -19.371 -12.514 1.00 33.56 223 VAL A C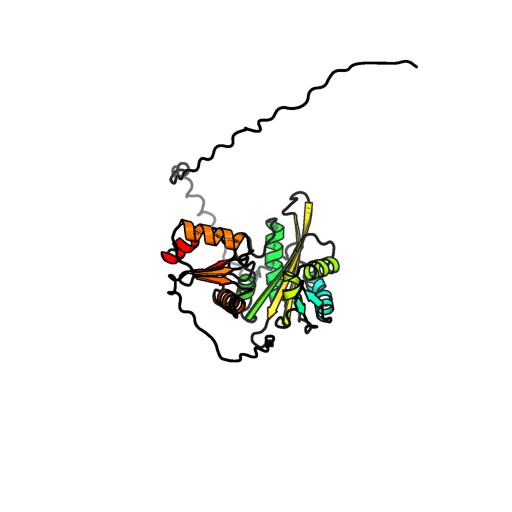A 1
ATOM 1678 C C . VAL A 1 223 ? -2.860 -20.467 -13.495 1.00 33.56 223 VAL A C 1
ATOM 1680 O O . VAL A 1 223 ? -3.951 -20.442 -14.059 1.00 33.56 223 VAL A O 1
ATOM 1683 N N . HIS A 1 224 ? -1.956 -21.413 -13.746 1.00 28.84 224 HIS A N 1
ATOM 1684 C CA . HIS A 1 224 ? -2.305 -22.657 -14.416 1.00 28.84 224 HIS A CA 1
ATOM 1685 C C . HIS A 1 224 ? -3.234 -23.449 -13.493 1.00 28.84 224 HIS A C 1
ATOM 1687 O O . HIS A 1 224 ? -2.774 -24.251 -12.683 1.00 28.84 224 HIS A O 1
ATOM 1693 N N . THR A 1 225 ? -4.541 -23.227 -13.596 1.00 31.36 225 THR A N 1
ATOM 1694 C CA . THR A 1 225 ? -5.524 -24.149 -13.042 1.00 31.36 225 THR A CA 1
ATOM 1695 C C . THR A 1 225 ? -5.725 -25.268 -14.060 1.00 31.36 225 THR A C 1
ATOM 1697 O O . THR A 1 225 ? -6.388 -25.119 -15.084 1.00 31.36 225 THR A O 1
ATOM 1700 N N . ASN A 1 226 ? -5.114 -26.423 -13.796 1.00 29.50 226 ASN A N 1
ATOM 1701 C CA . ASN A 1 226 ? -5.626 -27.672 -14.347 1.00 29.50 226 ASN A CA 1
ATOM 1702 C C . ASN A 1 226 ? -6.954 -27.944 -13.632 1.00 29.50 226 ASN A C 1
ATOM 1704 O O . ASN A 1 226 ? -6.973 -28.601 -12.595 1.00 29.50 226 ASN A O 1
ATOM 1708 N N . VAL A 1 227 ? -8.047 -27.376 -14.139 1.00 31.84 227 VAL A N 1
ATOM 1709 C CA . VAL A 1 227 ? -9.393 -27.752 -13.704 1.00 31.84 227 VAL A CA 1
ATOM 1710 C C . VAL A 1 227 ? -9.764 -29.013 -14.472 1.00 31.84 227 VAL A C 1
ATOM 1712 O O . VAL A 1 227 ? -10.256 -28.945 -15.599 1.00 31.84 227 VAL A O 1
ATOM 1715 N N . ASP A 1 228 ? -9.481 -30.169 -13.874 1.00 30.91 228 ASP A N 1
ATOM 1716 C CA . ASP A 1 228 ? -10.222 -31.375 -14.221 1.00 30.91 228 ASP A CA 1
ATOM 1717 C C . ASP A 1 228 ? -11.618 -31.238 -13.606 1.00 30.91 228 ASP A C 1
ATOM 1719 O O . ASP A 1 228 ? -11.779 -30.893 -12.434 1.00 30.91 228 ASP A O 1
ATOM 1723 N N . SER A 1 229 ? -12.632 -31.370 -14.448 1.00 35.59 229 SER A N 1
ATOM 1724 C CA . SER A 1 229 ? -14.011 -31.019 -14.131 1.00 35.59 229 SER A CA 1
ATOM 1725 C C . SER A 1 229 ? -14.757 -32.265 -13.678 1.00 35.59 229 SER A C 1
ATOM 1727 O O . SER A 1 229 ? -15.398 -32.936 -14.482 1.00 35.59 229 SER A O 1
ATOM 1729 N N . SER A 1 230 ? -14.716 -32.553 -12.379 1.00 32.84 230 SER A N 1
ATOM 1730 C CA . SER A 1 230 ? -15.699 -33.423 -11.730 1.00 32.84 230 SER A CA 1
ATOM 1731 C C . SER A 1 230 ? -15.620 -33.329 -10.207 1.00 32.84 230 SER A C 1
ATOM 1733 O O . SER A 1 230 ? -14.526 -33.403 -9.665 1.00 32.84 230 SER A O 1
ATOM 1735 N N . GLU A 1 231 ? -16.804 -33.302 -9.578 1.00 32.19 231 GLU A N 1
ATOM 1736 C CA . GLU A 1 231 ? -17.092 -33.497 -8.140 1.00 32.19 231 GLU A CA 1
ATOM 1737 C C . GLU A 1 231 ? -17.038 -32.211 -7.289 1.00 32.19 231 GLU A C 1
ATOM 1739 O O . GLU A 1 231 ? -16.064 -31.479 -7.304 1.00 32.19 231 GLU A O 1
ATOM 1744 N N . GLN A 1 232 ? -18.040 -31.826 -6.496 1.00 30.92 232 GLN A N 1
ATOM 1745 C CA . GLN A 1 232 ? -19.417 -32.274 -6.293 1.00 30.92 232 GLN A CA 1
ATOM 1746 C C . GLN A 1 232 ? -20.073 -31.148 -5.471 1.00 30.92 232 GLN A C 1
ATOM 1748 O O . GLN A 1 232 ? -19.581 -30.808 -4.399 1.00 30.92 232 GLN A O 1
ATOM 1753 N N . GLN A 1 233 ? -21.131 -30.519 -5.983 1.00 35.72 233 GLN A N 1
ATOM 1754 C CA . GLN A 1 233 ? -21.890 -29.504 -5.245 1.00 35.72 233 GLN A CA 1
ATOM 1755 C C . GLN A 1 233 ? -22.682 -30.185 -4.122 1.00 35.72 233 GLN A C 1
ATOM 1757 O O . GLN A 1 233 ? -23.670 -30.863 -4.407 1.00 35.72 233 GLN A O 1
ATOM 1762 N N . ASP A 1 234 ? -22.257 -30.017 -2.868 1.00 32.16 234 ASP A N 1
ATOM 1763 C CA . ASP A 1 234 ? -23.082 -30.358 -1.707 1.00 32.16 234 ASP A CA 1
ATOM 1764 C C . ASP A 1 234 ? -23.923 -29.137 -1.320 1.00 32.16 234 ASP A C 1
ATOM 1766 O O . ASP A 1 234 ? -23.432 -28.115 -0.838 1.00 32.16 234 ASP A O 1
ATOM 1770 N N . SER A 1 235 ? -25.208 -29.227 -1.641 1.00 34.28 235 SER A N 1
ATOM 1771 C CA . SER A 1 235 ? -26.215 -28.206 -1.404 1.00 34.28 235 SER A CA 1
ATOM 1772 C C . SER A 1 235 ? -26.642 -28.212 0.064 1.00 34.28 235 SER A C 1
ATOM 1774 O O . SER A 1 235 ? -27.577 -28.922 0.445 1.00 34.28 235 SER A O 1
ATOM 1776 N N . SER A 1 236 ? -25.994 -27.379 0.874 1.00 35.38 236 SER A N 1
ATOM 1777 C CA . SER A 1 236 ? -26.569 -26.871 2.124 1.00 35.38 236 SER A CA 1
ATOM 1778 C C . SER A 1 236 ? -27.419 -25.629 1.795 1.00 35.38 236 SER A C 1
ATOM 1780 O O . SER A 1 236 ? -27.039 -24.880 0.892 1.00 35.38 236 SER A O 1
ATOM 1782 N N . PRO A 1 237 ? -28.587 -25.407 2.428 1.00 37.94 237 PRO A N 1
ATOM 1783 C CA . PRO A 1 237 ? -29.492 -24.325 2.043 1.00 37.94 237 PRO A CA 1
ATOM 1784 C C . PRO A 1 237 ? -28.788 -22.973 2.188 1.00 37.94 237 PRO A C 1
ATOM 1786 O O . PRO A 1 237 ? -28.281 -22.667 3.265 1.00 37.94 237 PRO A O 1
ATOM 1789 N N . GLU A 1 238 ? -28.760 -22.194 1.101 1.00 41.78 238 GLU A N 1
ATOM 1790 C CA . GLU A 1 238 ? -28.178 -20.849 1.031 1.00 41.78 238 GLU A CA 1
ATOM 1791 C C . GLU A 1 238 ? -28.696 -19.994 2.196 1.00 41.78 238 GLU A C 1
ATOM 1793 O O . GLU A 1 238 ? -29.840 -19.532 2.220 1.00 41.78 238 GLU A O 1
ATOM 1798 N N . ALA A 1 239 ? -27.848 -19.852 3.214 1.00 41.44 239 ALA A N 1
ATOM 1799 C CA . ALA A 1 239 ? -28.088 -19.027 4.380 1.00 41.44 239 ALA A CA 1
ATOM 1800 C C . ALA A 1 239 ? -28.183 -17.564 3.935 1.00 41.44 239 ALA A C 1
ATOM 1802 O O . ALA A 1 239 ? -27.360 -17.094 3.153 1.00 41.44 239 ALA A O 1
ATOM 1803 N N . ALA A 1 240 ? -29.212 -16.869 4.421 1.00 53.25 240 AL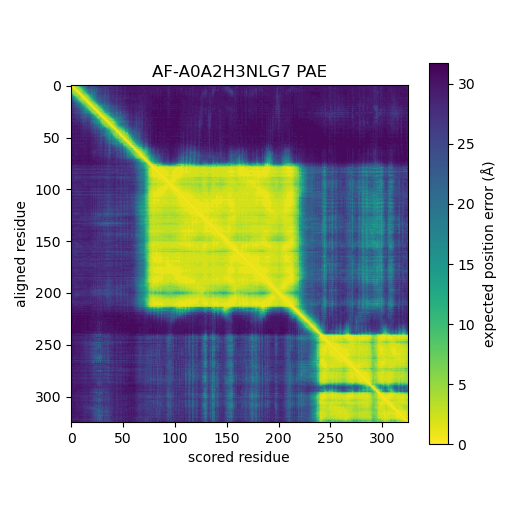A A N 1
ATOM 1804 C CA . ALA A 1 240 ? -29.597 -15.527 4.010 1.00 53.25 240 ALA A CA 1
ATOM 1805 C C . ALA A 1 240 ? -28.407 -14.559 3.897 1.00 53.25 240 ALA A C 1
ATOM 1807 O O . ALA A 1 240 ? -27.916 -14.067 4.904 1.00 53.25 240 ALA A O 1
ATOM 1808 N N . GLY A 1 241 ? -27.993 -14.276 2.660 1.00 76.88 241 GLY A N 1
ATOM 1809 C CA . GLY A 1 241 ? -27.310 -13.055 2.229 1.00 76.88 241 GLY A CA 1
ATOM 1810 C C . GLY A 1 241 ? -26.031 -12.633 2.953 1.00 76.88 241 GLY A C 1
ATOM 1811 O O . GLY A 1 241 ? -25.638 -11.495 2.737 1.00 76.88 241 GLY A O 1
ATOM 1812 N N . VAL A 1 242 ? -25.423 -13.470 3.806 1.00 90.06 242 VAL A N 1
ATOM 1813 C CA . VAL A 1 242 ? -24.165 -13.175 4.508 1.00 90.06 242 VAL A CA 1
ATOM 1814 C C . VAL A 1 242 ? -23.127 -14.245 4.189 1.00 90.06 242 VAL A C 1
ATOM 1816 O O . VAL A 1 242 ? -23.274 -15.407 4.583 1.00 90.06 242 VAL A O 1
ATOM 1819 N N . VAL A 1 243 ? -22.045 -13.850 3.520 1.00 94.31 243 VAL A N 1
ATOM 1820 C CA . VAL A 1 243 ? -20.895 -14.716 3.227 1.00 94.31 243 VAL A CA 1
ATOM 1821 C C . VAL A 1 243 ? -19.672 -14.200 3.968 1.00 94.31 243 VAL A C 1
ATOM 1823 O O . VAL A 1 243 ? -19.261 -13.057 3.791 1.00 94.31 243 VAL A O 1
ATOM 1826 N N . VAL A 1 244 ? -19.073 -15.049 4.797 1.00 93.00 244 VAL A N 1
ATOM 1827 C CA . VAL A 1 244 ? -17.863 -14.760 5.568 1.00 93.00 244 VAL A CA 1
ATOM 1828 C C . VAL A 1 244 ? -16.699 -15.508 4.932 1.00 93.00 244 VAL A C 1
ATOM 1830 O O . VAL A 1 244 ? -16.656 -16.731 4.965 1.00 93.00 244 VAL A O 1
ATOM 1833 N N . TYR A 1 245 ? -15.735 -14.775 4.391 1.00 93.38 245 TYR A N 1
ATOM 1834 C CA . TYR A 1 245 ? -14.452 -15.292 3.933 1.00 93.38 245 TYR A CA 1
ATOM 1835 C C . TYR A 1 245 ? -13.423 -15.119 5.050 1.00 93.38 245 TYR A C 1
ATOM 1837 O O . TYR A 1 245 ? -13.162 -14.005 5.521 1.00 93.38 245 TYR A O 1
ATOM 1845 N N . GLY A 1 246 ? -12.839 -16.215 5.516 1.00 90.44 246 GLY A N 1
ATOM 1846 C CA . GLY A 1 246 ? -11.993 -16.196 6.704 1.00 90.44 246 GLY A CA 1
ATOM 1847 C C . GLY A 1 246 ? -11.040 -17.374 6.785 1.00 90.44 246 GLY A C 1
ATOM 1848 O O . GLY A 1 246 ? -10.936 -18.167 5.861 1.00 90.44 246 GLY A O 1
ATOM 1849 N N . ARG A 1 247 ? -10.367 -17.481 7.930 1.00 87.81 247 ARG A N 1
ATOM 1850 C CA . ARG A 1 247 ? -9.664 -18.698 8.352 1.00 87.81 247 ARG A CA 1
ATOM 1851 C C . ARG A 1 247 ? -10.226 -19.131 9.682 1.00 87.81 247 ARG A C 1
ATOM 1853 O O . ARG A 1 247 ? -10.362 -18.283 10.574 1.00 87.81 247 ARG A O 1
ATOM 1860 N N . ASP A 1 248 ? -10.424 -20.420 9.876 1.00 80.88 248 ASP A N 1
ATOM 1861 C CA . ASP A 1 248 ? -10.876 -20.934 11.172 1.00 80.88 248 ASP A CA 1
ATOM 1862 C C . ASP A 1 248 ? -9.893 -20.646 12.317 1.00 80.88 248 ASP A C 1
ATOM 1864 O O . ASP A 1 248 ? -10.294 -20.436 13.465 1.00 80.88 248 ASP A O 1
ATOM 1868 N N . THR A 1 249 ? -8.603 -20.532 12.000 1.00 78.19 249 THR A N 1
ATOM 1869 C CA . THR A 1 249 ? -7.541 -20.194 12.960 1.00 78.19 249 THR A CA 1
ATOM 1870 C C . THR A 1 249 ? -7.416 -18.694 13.247 1.00 78.19 249 THR A C 1
ATOM 1872 O O . THR A 1 249 ? -6.674 -18.298 14.148 1.00 78.19 249 THR A O 1
ATOM 1875 N N . CYS A 1 250 ? -8.121 -17.829 12.509 1.00 81.50 250 CYS A N 1
ATOM 1876 C CA . CYS A 1 250 ? -8.027 -16.382 12.670 1.00 81.50 250 CYS A CA 1
ATOM 1877 C C . CYS A 1 250 ? -8.906 -15.898 13.841 1.00 81.50 250 CYS A C 1
ATOM 1879 O O . CYS A 1 250 ? -10.133 -15.964 13.738 1.00 81.50 250 CYS A O 1
ATOM 1881 N N . PRO A 1 251 ? -8.336 -15.279 14.899 1.00 78.62 251 PRO A N 1
ATOM 1882 C CA . PRO A 1 251 ? -9.106 -14.854 16.072 1.00 78.62 251 PRO A CA 1
ATOM 1883 C C . PRO A 1 251 ? -10.259 -13.892 15.763 1.00 78.62 251 PRO A C 1
ATOM 1885 O O . PRO A 1 251 ? -11.288 -13.919 16.432 1.00 78.62 251 PRO A O 1
ATOM 1888 N N . ASN A 1 252 ? -10.105 -13.041 14.745 1.00 80.38 252 ASN A N 1
ATOM 1889 C CA . ASN A 1 252 ? -11.167 -12.131 14.322 1.00 80.38 252 ASN A CA 1
ATOM 1890 C C . ASN A 1 252 ? -12.311 -12.880 13.629 1.00 80.38 252 ASN A C 1
ATOM 1892 O O . ASN A 1 252 ? -13.468 -12.544 13.855 1.00 80.38 252 ASN A O 1
ATOM 1896 N N . THR A 1 253 ? -11.987 -13.900 12.827 1.00 89.00 253 THR A N 1
ATOM 1897 C CA . THR A 1 253 ? -12.982 -14.743 12.145 1.00 89.00 253 THR A CA 1
ATOM 1898 C C . THR A 1 253 ? -13.772 -15.526 13.185 1.00 89.00 253 THR A C 1
ATOM 1900 O O . THR A 1 253 ? -14.998 -15.478 13.190 1.00 89.00 253 THR A O 1
ATOM 1903 N N . THR A 1 254 ? -13.087 -16.142 14.152 1.00 86.75 254 THR A N 1
ATOM 1904 C CA . THR A 1 254 ? -13.736 -16.834 15.275 1.00 86.75 254 THR A CA 1
ATOM 1905 C C . THR A 1 254 ? -14.624 -15.893 16.096 1.00 86.75 254 THR A C 1
ATOM 1907 O O . THR A 1 254 ? -15.738 -16.262 16.468 1.00 86.75 254 THR A O 1
ATOM 1910 N N . ALA A 1 255 ? -14.155 -14.672 16.381 1.00 78.88 255 ALA A N 1
ATOM 1911 C CA . ALA A 1 255 ? -14.922 -13.685 17.140 1.00 78.88 255 ALA A CA 1
ATOM 1912 C C . ALA A 1 255 ? -16.191 -13.239 16.400 1.00 78.88 255 ALA A C 1
ATOM 1914 O O . ALA A 1 255 ? -17.254 -13.182 17.015 1.00 78.88 255 ALA A O 1
ATOM 1915 N N . LEU A 1 256 ? -16.093 -12.979 15.092 1.00 91.25 256 LEU A N 1
ATOM 1916 C CA . LEU A 1 256 ? -17.246 -12.622 14.271 1.00 91.25 256 LEU A CA 1
ATOM 1917 C C . LEU A 1 256 ? -18.262 -13.761 14.196 1.00 91.25 256 LEU A C 1
ATOM 1919 O O . LEU A 1 256 ? -19.443 -13.525 14.422 1.00 91.25 256 LEU A O 1
ATOM 1923 N N . ARG A 1 257 ? -17.808 -14.988 13.915 1.00 93.06 257 ARG A N 1
ATOM 1924 C CA . ARG A 1 257 ? -18.678 -16.171 13.844 1.00 93.06 257 ARG A CA 1
ATOM 1925 C C . ARG A 1 257 ? -19.490 -16.335 15.125 1.00 93.06 257 ARG A C 1
ATOM 1927 O O . ARG A 1 257 ? -20.706 -16.449 15.072 1.00 93.06 257 ARG A O 1
ATOM 1934 N N . ARG A 1 258 ? -18.833 -16.196 16.281 1.00 87.75 258 ARG A N 1
ATOM 1935 C CA . ARG A 1 258 ? -19.504 -16.217 17.586 1.00 87.75 258 ARG A CA 1
ATOM 1936 C C . ARG A 1 258 ? -20.532 -15.095 17.750 1.00 87.75 258 ARG A C 1
ATOM 1938 O O . ARG A 1 258 ? -21.569 -15.321 18.361 1.00 87.75 258 ARG A O 1
ATOM 1945 N N . ALA A 1 259 ? -20.235 -13.890 17.265 1.00 83.44 259 ALA A N 1
ATOM 1946 C CA . ALA A 1 259 ? -21.180 -12.777 17.313 1.00 83.44 259 ALA A CA 1
ATOM 1947 C C . ALA A 1 259 ? -22.418 -13.064 16.448 1.00 83.44 259 ALA A C 1
ATOM 1949 O O . ALA A 1 259 ? -23.530 -12.889 16.926 1.00 83.44 259 ALA A O 1
ATOM 1950 N N . LEU A 1 260 ? -22.233 -13.580 15.230 1.00 88.56 260 LEU A N 1
ATOM 1951 C CA . LEU A 1 260 ? -23.331 -13.972 14.340 1.00 88.56 260 LEU A CA 1
ATOM 1952 C C . LEU A 1 260 ? -24.187 -15.096 14.939 1.00 88.56 260 LEU A C 1
ATOM 1954 O O . LEU A 1 260 ? -25.411 -14.994 14.932 1.00 88.56 260 LEU A O 1
ATOM 1958 N N . ASP A 1 261 ? -23.553 -16.115 15.527 1.00 89.25 261 ASP A N 1
ATOM 1959 C CA . ASP A 1 261 ? -24.249 -17.218 16.201 1.00 89.25 261 ASP A CA 1
ATOM 1960 C C . ASP A 1 261 ? -25.086 -16.719 17.393 1.00 89.25 261 ASP A C 1
ATOM 1962 O O . ASP A 1 261 ? -26.218 -17.162 17.589 1.00 89.25 261 ASP A O 1
ATOM 1966 N N . ASN A 1 262 ? -24.549 -15.782 18.184 1.00 85.12 262 ASN A N 1
ATOM 1967 C CA . ASN A 1 262 ? -25.247 -15.208 19.337 1.00 85.12 262 ASN A CA 1
ATOM 1968 C C . ASN A 1 262 ? -26.474 -14.379 18.929 1.00 85.12 262 ASN A C 1
ATOM 1970 O O . ASN A 1 262 ? -27.490 -14.436 19.619 1.00 85.12 262 ASN A O 1
ATOM 1974 N N . GLU A 1 263 ? -26.381 -13.639 17.823 1.00 84.25 263 GLU A N 1
ATOM 1975 C CA . GLU A 1 263 ? -27.492 -12.847 17.276 1.00 84.25 263 GLU A CA 1
ATOM 1976 C C . GLU A 1 263 ? -28.448 -13.688 16.404 1.00 84.25 263 GLU A C 1
ATOM 1978 O O . GLU A 1 263 ? -29.475 -13.198 15.936 1.00 84.25 263 GLU A O 1
ATOM 1983 N N . GLY A 1 264 ? -28.140 -14.972 16.181 1.00 87.25 264 GLY A N 1
ATOM 1984 C CA . GLY A 1 264 ? -28.948 -15.866 15.349 1.00 87.25 264 GLY A CA 1
ATOM 1985 C C . GLY A 1 264 ? -28.954 -15.488 13.865 1.00 87.25 264 GLY A C 1
ATOM 1986 O O . GLY A 1 264 ? -29.914 -15.805 13.159 1.00 87.25 264 GLY A O 1
ATOM 1987 N N . ILE A 1 265 ? -27.909 -14.806 13.388 1.00 85.44 265 ILE A N 1
ATOM 1988 C CA . ILE A 1 265 ? -27.768 -14.388 11.990 1.00 85.44 265 ILE A CA 1
ATOM 1989 C C . ILE A 1 265 ? -27.154 -15.550 11.199 1.00 85.44 265 ILE A C 1
ATOM 1991 O O . ILE A 1 265 ? -26.010 -15.924 11.465 1.00 85.44 265 ILE A O 1
ATOM 1995 N N . PRO A 1 266 ? -27.874 -16.138 10.228 1.00 89.31 266 PRO A N 1
ATOM 1996 C CA . PRO A 1 266 ? -27.339 -17.227 9.423 1.00 89.31 266 PRO A CA 1
ATOM 1997 C C . PRO A 1 266 ? -26.269 -16.696 8.458 1.00 89.31 266 PRO A C 1
ATOM 1999 O O . PRO A 1 266 ? -26.442 -15.640 7.856 1.00 89.31 266 PRO A O 1
ATOM 2002 N N . TYR A 1 267 ? -25.169 -17.432 8.298 1.00 90.75 267 TYR A N 1
ATOM 2003 C CA . TYR A 1 267 ? -24.076 -17.071 7.394 1.00 90.75 267 TYR A CA 1
ATOM 2004 C C . TYR A 1 267 ? -23.466 -18.305 6.730 1.00 90.75 267 TYR A C 1
ATOM 2006 O O . TYR A 1 267 ? -23.519 -19.411 7.273 1.00 90.75 267 TYR A O 1
ATOM 2014 N N . THR A 1 268 ? -22.842 -18.095 5.573 1.00 94.00 268 THR A N 1
ATOM 2015 C CA . THR A 1 268 ? -21.992 -19.091 4.909 1.00 94.0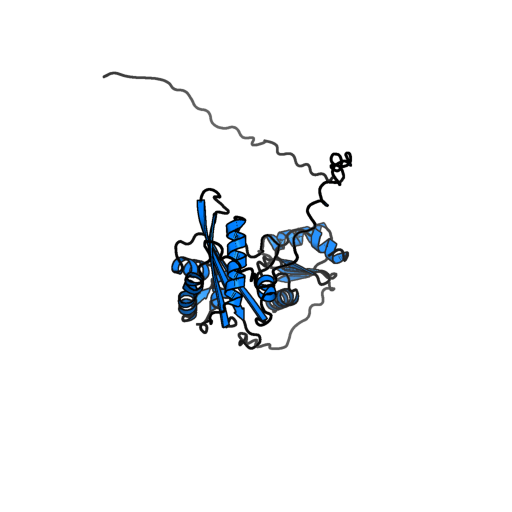0 268 THR A CA 1
ATOM 2016 C C . THR A 1 268 ? -20.534 -18.763 5.199 1.00 94.00 268 THR A C 1
ATOM 2018 O O . THR A 1 268 ? -20.080 -17.666 4.886 1.00 94.00 268 THR A O 1
ATOM 2021 N N . MET A 1 269 ? -19.796 -19.694 5.804 1.00 91.69 269 MET A N 1
ATOM 2022 C CA . MET A 1 269 ? -18.349 -19.563 5.981 1.00 91.69 269 MET A CA 1
ATOM 2023 C C . MET A 1 269 ? -17.630 -20.194 4.792 1.00 91.69 269 MET A C 1
ATOM 2025 O O . MET A 1 269 ? -17.900 -21.347 4.468 1.00 91.69 269 MET A O 1
ATOM 2029 N N . ARG A 1 270 ? -16.710 -19.442 4.190 1.00 93.81 270 ARG A N 1
ATOM 2030 C CA . ARG A 1 270 ? -15.789 -19.905 3.156 1.00 93.81 270 ARG A CA 1
ATOM 2031 C C . ARG A 1 270 ? -14.362 -19.785 3.670 1.00 93.81 270 ARG A C 1
ATOM 2033 O O . ARG A 1 270 ? -13.867 -18.672 3.885 1.00 93.81 270 ARG A O 1
ATOM 2040 N N . ASP A 1 271 ? -13.721 -20.924 3.918 1.00 89.31 271 ASP A N 1
ATOM 2041 C CA . ASP A 1 271 ? -12.332 -20.934 4.377 1.00 89.31 271 ASP A CA 1
ATOM 2042 C C . ASP A 1 271 ? -11.400 -20.672 3.196 1.00 89.31 271 ASP A C 1
ATOM 2044 O O . ASP A 1 271 ? -11.412 -21.394 2.203 1.00 89.31 271 ASP A O 1
ATOM 2048 N N . ILE A 1 272 ? -10.615 -19.603 3.282 1.00 82.25 272 ILE A N 1
ATOM 2049 C CA . ILE A 1 272 ? -9.784 -19.163 2.158 1.00 82.25 272 ILE A CA 1
ATOM 2050 C C . ILE A 1 272 ? -8.558 -20.049 1.923 1.00 82.25 272 ILE A C 1
ATOM 2052 O O . ILE A 1 272 ? -7.949 -19.934 0.858 1.00 82.25 272 ILE A O 1
ATOM 2056 N N . ASP A 1 273 ? -8.178 -20.876 2.899 1.00 75.56 273 ASP A N 1
ATOM 2057 C CA . ASP A 1 273 ? -7.053 -21.800 2.778 1.00 75.56 273 ASP A CA 1
ATOM 2058 C C . ASP A 1 273 ? -7.541 -23.202 2.366 1.00 75.56 273 ASP A C 1
ATOM 2060 O O . ASP A 1 273 ? -6.878 -23.866 1.566 1.00 75.56 273 ASP A O 1
ATOM 2064 N N . ASP A 1 274 ? -8.706 -23.630 2.867 1.00 76.94 274 ASP A N 1
ATOM 2065 C CA . ASP A 1 274 ? -9.202 -25.004 2.692 1.00 76.94 274 ASP A CA 1
ATOM 2066 C C . ASP A 1 274 ? -10.247 -25.165 1.569 1.00 76.94 274 ASP A C 1
ATOM 2068 O O . ASP A 1 274 ? -10.429 -26.269 1.047 1.00 76.94 274 ASP A O 1
ATOM 2072 N N . GLU A 1 275 ? -10.932 -24.093 1.157 1.00 82.31 275 GLU A N 1
ATOM 2073 C CA . GLU A 1 275 ? -11.956 -24.142 0.110 1.00 82.31 275 GLU A CA 1
ATOM 2074 C C . GLU A 1 275 ? -11.433 -23.606 -1.234 1.00 82.31 275 GLU A C 1
ATOM 2076 O O . GLU A 1 275 ? -11.042 -22.443 -1.385 1.00 82.31 275 GLU A O 1
ATOM 2081 N N . ALA A 1 276 ? -11.477 -24.456 -2.264 1.00 77.69 276 ALA A N 1
ATOM 2082 C CA . ALA A 1 276 ? -11.024 -24.101 -3.604 1.00 77.69 276 ALA A CA 1
ATOM 2083 C C . ALA A 1 276 ? -11.787 -22.884 -4.163 1.00 77.69 276 ALA A C 1
ATOM 2085 O O . ALA A 1 276 ? -13.015 -22.870 -4.247 1.00 77.69 276 ALA A O 1
ATOM 2086 N N . GLY A 1 277 ? -11.042 -21.854 -4.574 1.00 68.69 277 GLY A N 1
ATOM 2087 C CA . GLY A 1 277 ? -11.598 -20.625 -5.148 1.00 68.69 277 GLY A CA 1
ATOM 2088 C C . GLY A 1 277 ? -12.238 -19.665 -4.136 1.00 68.69 277 GLY A C 1
ATOM 2089 O O . GLY A 1 277 ? -12.736 -18.616 -4.543 1.00 68.69 277 GLY A O 1
ATOM 2090 N N . ALA A 1 278 ? -12.225 -19.965 -2.831 1.00 77.31 278 ALA A N 1
ATOM 2091 C CA . ALA A 1 278 ? -12.724 -19.038 -1.812 1.00 77.31 278 ALA A CA 1
ATOM 2092 C C . ALA A 1 278 ? -11.845 -17.789 -1.687 1.00 77.31 278 ALA A C 1
ATOM 2094 O O . ALA A 1 278 ? -12.370 -16.682 -1.586 1.00 77.31 278 ALA A O 1
ATOM 2095 N N . SER A 1 279 ? -10.520 -17.951 -1.760 1.00 75.62 279 SER A N 1
ATOM 2096 C CA . SER A 1 279 ? -9.580 -16.825 -1.795 1.00 75.62 279 SER A CA 1
ATOM 2097 C C . SER A 1 279 ? -9.827 -15.924 -3.012 1.00 75.62 279 SER A C 1
ATOM 2099 O O . SER A 1 279 ? -9.962 -14.713 -2.859 1.00 75.62 279 SER A O 1
ATOM 2101 N N . ASP A 1 280 ? -9.981 -16.505 -4.206 1.00 70.31 280 ASP A N 1
ATOM 2102 C CA . ASP A 1 280 ? -10.221 -15.741 -5.437 1.00 70.31 280 ASP A CA 1
ATOM 2103 C C . ASP A 1 280 ? -11.555 -14.985 -5.381 1.00 70.31 280 ASP A C 1
ATOM 2105 O O . ASP A 1 280 ? -11.597 -13.788 -5.648 1.00 70.31 280 ASP A O 1
ATOM 2109 N N . ALA A 1 281 ? -12.628 -15.643 -4.933 1.00 74.94 281 ALA A N 1
ATOM 2110 C CA . ALA A 1 281 ? -13.934 -15.009 -4.767 1.00 74.94 281 ALA A CA 1
ATOM 2111 C C . ALA A 1 281 ? -13.926 -13.891 -3.708 1.00 74.94 281 ALA A C 1
ATOM 2113 O O . ALA A 1 281 ? -14.571 -12.860 -3.897 1.00 74.94 281 ALA A O 1
ATOM 2114 N N . MET A 1 282 ? -13.177 -14.063 -2.612 1.00 84.62 282 MET A N 1
ATOM 2115 C CA . MET A 1 282 ? -12.958 -13.005 -1.621 1.00 84.62 282 MET A CA 1
ATOM 2116 C C . MET A 1 282 ? -12.272 -11.796 -2.260 1.00 84.62 282 MET A C 1
ATOM 2118 O O . MET A 1 282 ? -12.659 -10.655 -2.008 1.00 84.62 282 MET A O 1
ATOM 2122 N N . TRP A 1 283 ? -11.241 -12.030 -3.070 1.00 74.31 283 TRP A N 1
ATOM 2123 C CA . TRP A 1 283 ? -10.521 -10.956 -3.740 1.00 74.31 283 TRP A CA 1
ATOM 2124 C C . TRP A 1 283 ? -11.379 -10.266 -4.795 1.00 74.31 283 TRP A C 1
ATOM 2126 O O . TRP A 1 283 ? -11.430 -9.039 -4.792 1.00 74.31 283 TRP A O 1
ATOM 2136 N N . ASP A 1 284 ? -12.110 -11.005 -5.627 1.00 73.62 284 ASP A N 1
ATOM 2137 C CA . ASP A 1 284 ? -13.051 -10.438 -6.600 1.00 73.62 284 ASP A CA 1
ATOM 2138 C C . ASP A 1 284 ? -14.103 -9.562 -5.917 1.00 73.62 284 ASP A C 1
ATOM 2140 O O . ASP A 1 284 ? -14.377 -8.448 -6.369 1.00 73.62 284 ASP A O 1
ATOM 2144 N N . LEU A 1 285 ? -14.625 -10.015 -4.776 1.00 73.81 285 LEU A N 1
ATOM 2145 C CA . LEU A 1 285 ? -15.534 -9.237 -3.947 1.00 73.81 285 LEU A CA 1
ATOM 2146 C C . LEU A 1 285 ? -14.887 -7.916 -3.499 1.00 73.81 285 LEU A C 1
ATOM 2148 O O . LEU A 1 285 ? -15.462 -6.851 -3.717 1.00 73.81 285 LEU A O 1
ATOM 2152 N N . LEU A 1 286 ? -13.677 -7.958 -2.937 1.00 70.44 286 LEU A N 1
ATOM 2153 C CA . LEU A 1 286 ? -12.947 -6.759 -2.503 1.00 70.44 286 LEU A CA 1
ATOM 2154 C C . LEU A 1 286 ? -12.625 -5.807 -3.661 1.00 70.44 286 LEU A C 1
ATOM 2156 O O . LEU A 1 286 ? -12.687 -4.592 -3.478 1.00 70.44 286 LEU A O 1
ATOM 2160 N N . TYR A 1 287 ? -12.294 -6.345 -4.837 1.00 63.59 287 TYR A N 1
ATOM 2161 C CA . TYR A 1 287 ? -12.048 -5.571 -6.056 1.00 63.59 287 TYR A CA 1
ATOM 2162 C C . TYR A 1 287 ? -13.326 -4.955 -6.623 1.00 63.59 287 TYR A C 1
ATOM 2164 O O . TYR A 1 287 ? -13.268 -3.869 -7.194 1.00 63.59 287 TYR A O 1
ATOM 2172 N N . SER A 1 288 ? -14.473 -5.611 -6.448 1.00 61.34 288 SER A N 1
ATOM 2173 C CA . SER A 1 288 ? -15.771 -5.105 -6.905 1.00 61.34 288 SER A CA 1
ATOM 2174 C C . SER A 1 288 ? -16.400 -4.080 -5.958 1.00 61.34 288 SER A C 1
ATOM 2176 O O . SER A 1 288 ? -17.198 -3.257 -6.398 1.00 61.34 288 SER A O 1
ATOM 2178 N N . ALA A 1 289 ? -16.032 -4.111 -4.675 1.00 57.59 289 ALA A N 1
ATOM 2179 C CA . ALA A 1 289 ? -16.661 -3.305 -3.634 1.00 57.59 289 ALA A CA 1
ATOM 2180 C C . ALA A 1 289 ? -16.159 -1.854 -3.545 1.00 57.59 289 ALA A C 1
ATOM 2182 O O . ALA A 1 289 ? -16.690 -1.103 -2.738 1.00 57.59 289 ALA A O 1
ATOM 2183 N N . ASP A 1 290 ? -15.153 -1.455 -4.334 1.00 48.94 290 ASP A N 1
ATOM 2184 C CA . ASP A 1 290 ? -14.534 -0.111 -4.401 1.00 48.94 290 ASP A CA 1
ATOM 2185 C C . ASP A 1 290 ? -13.919 0.449 -3.082 1.00 48.94 290 ASP A C 1
ATOM 2187 O O . ASP A 1 290 ? -12.998 1.266 -3.147 1.00 48.94 290 ASP A O 1
ATOM 2191 N N . GLU A 1 291 ? -14.328 -0.043 -1.902 1.00 46.97 291 GLU A N 1
ATOM 2192 C CA . GLU A 1 291 ? -14.128 0.579 -0.578 1.00 46.97 291 GLU A CA 1
ATOM 2193 C C . GLU A 1 291 ? -13.086 -0.096 0.346 1.00 46.97 291 GLU A C 1
ATOM 2195 O O . GLU A 1 291 ? -12.749 0.452 1.395 1.00 46.97 291 GLU A O 1
ATOM 2200 N N . VAL A 1 292 ? -12.540 -1.281 0.024 1.00 46.53 292 VAL A N 1
ATOM 2201 C CA . VAL A 1 292 ? -11.840 -2.105 1.051 1.00 46.53 292 VAL A CA 1
ATOM 2202 C C . VAL A 1 292 ? -10.364 -2.409 0.747 1.00 46.53 292 VAL A C 1
ATOM 2204 O O . VAL A 1 292 ? -9.666 -3.013 1.562 1.00 46.53 292 VAL A O 1
ATOM 2207 N N . ILE A 1 293 ? -9.801 -1.936 -0.365 1.00 41.94 293 ILE A N 1
ATOM 2208 C CA . ILE A 1 293 ? -8.412 -2.271 -0.735 1.00 41.94 293 ILE A CA 1
ATOM 2209 C C . ILE A 1 293 ? -7.435 -1.268 -0.123 1.00 41.94 293 ILE A C 1
ATOM 2211 O O . ILE A 1 293 ? -6.870 -0.392 -0.774 1.00 41.94 293 ILE A O 1
ATOM 2215 N N . GLY A 1 294 ? -7.269 -1.383 1.190 1.00 41.50 294 GLY A N 1
ATOM 2216 C CA . GLY A 1 294 ? -6.282 -0.614 1.939 1.00 41.50 294 GLY A CA 1
ATOM 2217 C C . GLY A 1 294 ? -5.827 -1.310 3.211 1.00 41.50 294 GLY A C 1
ATOM 2218 O O . GLY A 1 294 ? -4.656 -1.244 3.550 1.00 41.50 294 GLY A O 1
ATOM 2219 N N . SER A 1 295 ? -6.699 -2.038 3.912 1.00 48.50 295 SER A N 1
ATOM 2220 C CA . SER A 1 295 ? -6.264 -2.890 5.025 1.00 48.50 295 SER A CA 1
ATOM 2221 C C . SER A 1 295 ? -7.255 -4.014 5.305 1.00 48.50 295 SER A C 1
ATOM 2223 O O . SER A 1 295 ? -7.826 -4.097 6.399 1.00 48.50 295 SER A O 1
ATOM 2225 N N . THR A 1 296 ? -7.505 -4.880 4.331 1.00 54.31 296 THR A N 1
ATOM 2226 C CA . THR A 1 296 ? -8.411 -5.998 4.569 1.00 54.31 296 THR A CA 1
ATOM 2227 C C . THR A 1 296 ? -7.780 -6.970 5.561 1.00 54.31 296 THR A C 1
ATOM 2229 O O . THR A 1 296 ? -6.840 -7.696 5.250 1.00 54.31 296 THR A O 1
ATOM 2232 N N . ARG A 1 297 ? -8.267 -6.955 6.802 1.00 68.81 297 ARG A N 1
ATOM 2233 C CA . ARG A 1 297 ? -7.998 -8.016 7.775 1.00 68.81 297 ARG A CA 1
ATOM 2234 C C . ARG A 1 297 ? -9.094 -9.055 7.620 1.00 68.81 297 ARG A C 1
ATOM 2236 O O . ARG A 1 297 ? -10.239 -8.691 7.385 1.00 68.81 297 ARG A O 1
ATOM 2243 N N . LEU A 1 298 ? -8.768 -10.327 7.809 1.00 76.50 298 LEU A N 1
ATOM 2244 C CA . LEU A 1 298 ? -9.812 -11.336 7.936 1.00 76.50 298 LEU A CA 1
ATOM 2245 C C . LEU A 1 298 ? -10.638 -11.077 9.210 1.00 76.50 298 LEU A C 1
ATOM 2247 O O . LEU A 1 298 ? -10.078 -10.604 10.214 1.00 76.50 298 LEU A O 1
ATOM 2251 N N . PRO A 1 299 ? -11.942 -11.387 9.188 1.00 90.12 299 PRO A N 1
ATOM 2252 C CA . PRO A 1 299 ? -12.695 -11.905 8.040 1.00 90.12 299 PRO A CA 1
ATOM 2253 C C . PRO A 1 299 ? -13.116 -10.802 7.052 1.00 90.12 299 PRO A C 1
ATOM 2255 O O . PRO A 1 299 ? -13.266 -9.639 7.437 1.00 90.12 299 PRO A O 1
ATOM 2258 N N . VAL A 1 300 ? -13.329 -11.186 5.794 1.00 89.81 300 VAL A N 1
ATOM 2259 C CA . VAL A 1 300 ? -14.061 -10.389 4.801 1.00 89.81 300 VAL A CA 1
ATOM 2260 C C . VAL A 1 300 ? -15.497 -10.864 4.787 1.00 89.81 300 VAL A C 1
ATOM 2262 O O . VAL A 1 300 ? -15.741 -12.064 4.793 1.00 89.81 300 VAL A O 1
ATOM 2265 N N . VAL A 1 301 ? -16.447 -9.943 4.797 1.00 90.88 301 VAL A N 1
ATOM 2266 C CA . VAL A 1 301 ? -17.866 -10.283 4.869 1.00 90.88 301 VAL A CA 1
ATOM 2267 C C . VAL A 1 301 ? -18.604 -9.562 3.766 1.00 90.88 301 VAL A C 1
ATOM 2269 O O . VAL A 1 301 ? -18.472 -8.350 3.658 1.00 90.88 301 VAL A O 1
ATOM 2272 N N . GLU A 1 302 ? -19.388 -10.289 2.986 1.00 89.31 302 GLU A N 1
ATOM 2273 C CA . GLU A 1 302 ? -20.436 -9.725 2.140 1.00 89.31 302 GLU A CA 1
ATOM 2274 C C . GLU A 1 302 ? -21.760 -9.876 2.880 1.00 89.31 302 GLU A C 1
ATOM 2276 O O . GLU A 1 302 ? -22.047 -10.956 3.394 1.00 89.31 302 GLU A O 1
ATOM 2281 N N . ALA A 1 303 ? -22.526 -8.794 2.990 1.00 88.81 303 ALA A N 1
ATOM 2282 C CA . ALA A 1 303 ? -23.892 -8.841 3.479 1.00 88.81 303 ALA A CA 1
ATOM 2283 C C . ALA A 1 303 ? -24.780 -7.899 2.666 1.00 88.81 303 ALA A C 1
ATOM 2285 O O . ALA A 1 303 ? -24.606 -6.681 2.732 1.00 88.81 303 ALA A O 1
ATOM 2286 N N . ASN A 1 304 ? -25.751 -8.453 1.937 1.00 84.25 304 ASN A N 1
ATOM 2287 C CA . ASN A 1 304 ? -26.725 -7.685 1.148 1.00 84.25 304 ASN A CA 1
ATOM 2288 C C . ASN A 1 304 ? -26.074 -6.659 0.189 1.00 84.25 304 ASN A C 1
ATOM 2290 O O . ASN A 1 304 ? -26.531 -5.523 0.063 1.00 84.25 304 ASN A O 1
ATOM 2294 N N . GLY A 1 305 ? -24.973 -7.042 -0.458 1.00 77.75 305 GLY A N 1
ATOM 2295 C CA . GLY A 1 305 ? -24.196 -6.203 -1.372 1.00 77.75 305 GLY A CA 1
ATOM 2296 C C . GLY A 1 305 ? -23.187 -5.267 -0.702 1.00 77.75 305 GLY A C 1
ATOM 2297 O O . GLY A 1 305 ? -22.444 -4.589 -1.409 1.00 77.75 305 GLY A O 1
ATOM 2298 N N . VAL A 1 306 ? -23.120 -5.231 0.633 1.00 79.50 306 VAL A N 1
ATOM 2299 C CA . VAL A 1 306 ? -22.154 -4.420 1.392 1.00 79.50 306 VAL A CA 1
ATOM 2300 C C . VAL A 1 306 ? -20.976 -5.284 1.827 1.00 79.50 306 VAL A C 1
ATOM 2302 O O . VAL A 1 306 ? -21.166 -6.379 2.359 1.00 79.50 306 VAL A O 1
ATOM 2305 N N . VAL A 1 307 ? -19.751 -4.786 1.640 1.00 84.62 307 VAL A N 1
ATOM 2306 C CA . VAL A 1 307 ? -18.525 -5.533 1.951 1.00 84.62 307 VAL A CA 1
ATOM 2307 C C . VAL A 1 307 ? -17.796 -4.939 3.149 1.00 84.62 307 VAL A C 1
ATOM 2309 O O . VAL A 1 307 ? -17.515 -3.745 3.218 1.00 84.62 307 VAL A O 1
ATOM 2312 N N . PHE A 1 308 ? -17.438 -5.798 4.099 1.00 83.94 308 PHE A N 1
ATOM 2313 C CA . PHE A 1 308 ? -16.715 -5.449 5.315 1.00 83.94 308 PHE A CA 1
ATOM 2314 C C . PHE A 1 308 ? -15.378 -6.178 5.377 1.00 83.94 308 PHE A C 1
ATOM 2316 O O . PHE A 1 308 ? -15.278 -7.341 5.000 1.00 83.94 308 PHE A O 1
ATOM 2323 N N . GLY A 1 309 ? -14.359 -5.527 5.940 1.00 83.69 309 GLY A N 1
ATOM 2324 C CA . GLY A 1 309 ? -13.081 -6.156 6.271 1.00 83.69 309 GLY A CA 1
ATOM 2325 C C . GLY A 1 309 ? -12.753 -6.021 7.757 1.00 83.69 309 GLY A C 1
ATOM 2326 O O . GLY A 1 309 ? -12.866 -4.940 8.335 1.00 83.69 309 GLY A O 1
ATOM 2327 N N . GLY A 1 310 ? -12.306 -7.106 8.386 1.00 77.31 310 GLY A N 1
ATOM 2328 C CA . GLY A 1 310 ? -11.686 -7.092 9.713 1.00 77.31 310 GLY A CA 1
ATOM 2329 C C . GLY A 1 310 ? -12.638 -6.847 10.881 1.00 77.31 310 GLY A C 1
ATOM 2330 O O . GLY A 1 310 ? -12.181 -6.484 11.970 1.00 77.31 310 GLY A O 1
ATOM 2331 N N . ILE A 1 311 ? -13.942 -7.013 10.664 1.00 79.81 311 ILE A N 1
ATOM 2332 C CA . ILE A 1 311 ? -14.970 -6.817 11.688 1.00 79.81 311 ILE A CA 1
ATOM 2333 C C . ILE A 1 311 ? -15.052 -8.016 12.640 1.00 79.81 311 ILE A C 1
ATOM 2335 O O . ILE A 1 311 ? -14.700 -9.141 12.294 1.00 79.81 311 ILE A O 1
ATOM 2339 N N . ARG A 1 312 ? -15.485 -7.753 13.877 1.00 83.69 312 ARG A N 1
ATOM 2340 C CA . ARG A 1 312 ? -15.599 -8.753 14.957 1.00 83.69 312 ARG A CA 1
ATOM 2341 C C . ARG A 1 312 ? -16.967 -8.761 15.641 1.00 83.69 312 ARG A C 1
ATOM 2343 O O . ARG A 1 312 ? -17.171 -9.566 16.540 1.00 83.69 312 ARG A O 1
ATOM 2350 N N . SER A 1 313 ? -17.857 -7.842 15.266 1.00 79.38 313 SER A N 1
ATOM 2351 C CA . SER A 1 313 ? -19.229 -7.750 15.770 1.00 79.38 313 SER A CA 1
ATOM 2352 C C . SER A 1 313 ? -20.220 -7.822 14.613 1.00 79.38 313 SER A C 1
ATOM 2354 O O . SER A 1 313 ? -19.857 -7.565 13.462 1.00 79.38 313 SER A O 1
ATOM 2356 N N . ALA A 1 314 ? -21.462 -8.177 14.936 1.00 85.00 314 ALA A N 1
ATOM 2357 C CA . ALA A 1 314 ? -22.547 -8.304 13.973 1.00 85.00 314 ALA A CA 1
ATOM 2358 C C . ALA A 1 314 ? -23.261 -6.971 13.674 1.00 85.00 314 ALA A C 1
ATOM 2360 O O . ALA A 1 314 ? -23.974 -6.887 12.682 1.00 85.00 314 ALA A O 1
ATOM 2361 N N . ASP A 1 315 ? -23.034 -5.911 14.459 1.00 77.06 315 ASP A N 1
ATOM 2362 C CA . ASP A 1 315 ? -23.847 -4.680 1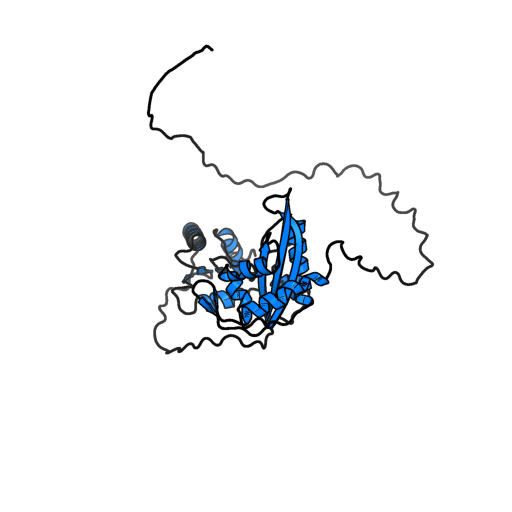4.420 1.00 77.06 315 ASP A CA 1
ATOM 2363 C C . ASP A 1 315 ? -23.956 -4.050 13.022 1.00 77.06 315 ASP A C 1
ATOM 2365 O O . ASP A 1 315 ? -25.021 -3.599 12.607 1.00 77.06 315 ASP A O 1
ATOM 2369 N N . ARG A 1 316 ? -22.843 -4.011 12.277 1.00 78.56 316 ARG A N 1
ATOM 2370 C CA . ARG A 1 316 ? -22.820 -3.457 10.912 1.00 78.56 316 ARG A CA 1
ATOM 2371 C C . ARG A 1 316 ? -23.443 -4.402 9.886 1.00 78.56 316 ARG A C 1
ATOM 2373 O O . ARG A 1 316 ? -24.028 -3.933 8.918 1.00 78.56 316 ARG A O 1
ATOM 2380 N N . ILE A 1 317 ? -23.342 -5.709 10.116 1.00 84.94 317 ILE A N 1
ATOM 2381 C CA . ILE A 1 317 ? -23.987 -6.723 9.277 1.00 84.94 317 ILE A CA 1
ATOM 2382 C C . ILE A 1 317 ? -25.505 -6.612 9.449 1.00 84.94 317 ILE A C 1
ATOM 2384 O O . ILE A 1 317 ? -26.228 -6.589 8.461 1.00 84.94 317 ILE A O 1
ATOM 2388 N N . GLU A 1 318 ? -25.997 -6.432 10.676 1.00 82.75 318 GLU A N 1
ATOM 2389 C CA . GLU A 1 318 ? -27.422 -6.189 10.921 1.00 82.75 318 GLU A CA 1
ATOM 2390 C C . GLU A 1 318 ? -27.940 -4.936 10.216 1.00 82.75 318 GLU A C 1
ATOM 2392 O O . GLU A 1 318 ? -29.023 -4.967 9.637 1.00 82.75 318 GLU A O 1
ATOM 2397 N N . GLN A 1 319 ? -27.177 -3.839 10.255 1.00 74.00 319 GLN A N 1
ATOM 2398 C CA . GLN A 1 319 ? -27.539 -2.604 9.554 1.00 74.00 319 GLN A CA 1
ATOM 2399 C C . GLN A 1 319 ? -27.607 -2.830 8.036 1.00 74.00 319 GLN A C 1
ATOM 2401 O O . GLN A 1 319 ? -28.579 -2.419 7.408 1.00 74.00 319 GLN A O 1
ATOM 2406 N N . ALA A 1 320 ? -26.653 -3.565 7.452 1.00 79.94 320 ALA A N 1
ATOM 2407 C CA . ALA A 1 320 ? -26.688 -3.929 6.030 1.00 79.94 320 ALA A CA 1
ATOM 2408 C C . ALA A 1 320 ? -27.915 -4.777 5.668 1.00 79.94 320 ALA A C 1
ATOM 2410 O O . ALA A 1 320 ? -28.590 -4.522 4.669 1.00 79.94 320 ALA A O 1
ATOM 2411 N N . LEU A 1 321 ? -28.241 -5.764 6.506 1.00 81.69 321 LEU A N 1
ATOM 2412 C CA . LEU A 1 321 ? -29.402 -6.635 6.315 1.00 81.69 321 LEU A CA 1
ATOM 2413 C C . LEU A 1 321 ? -30.733 -5.878 6.447 1.00 81.69 321 LEU A C 1
ATOM 2415 O O . LEU A 1 321 ? -31.731 -6.286 5.854 1.00 81.69 321 LEU A O 1
ATOM 2419 N N . ARG A 1 322 ? -30.756 -4.773 7.201 1.00 82.50 322 ARG A N 1
ATOM 2420 C CA . ARG A 1 322 ? -31.907 -3.861 7.307 1.00 82.50 322 ARG A CA 1
ATOM 2421 C C . ARG A 1 322 ? -31.962 -2.819 6.183 1.00 82.50 322 ARG A C 1
ATOM 2423 O O . ARG A 1 322 ? -33.003 -2.190 6.017 1.00 82.50 322 ARG A O 1
ATOM 2430 N N . GLY A 1 323 ? -30.895 -2.679 5.390 1.00 75.19 323 GLY A N 1
ATOM 2431 C CA . GLY A 1 323 ? -30.770 -1.653 4.350 1.00 75.19 323 GLY A CA 1
ATOM 2432 C C . GLY A 1 323 ? -30.459 -0.258 4.901 1.00 75.19 323 GLY A C 1
ATOM 2433 O O . GLY A 1 323 ? -30.803 0.738 4.270 1.00 75.19 323 GLY A O 1
ATOM 2434 N N . ASP A 1 324 ? -29.846 -0.191 6.084 1.00 70.00 324 ASP A N 1
ATOM 2435 C CA . ASP A 1 324 ? -29.518 1.049 6.795 1.00 70.00 324 ASP A CA 1
ATOM 2436 C C . ASP A 1 324 ? -28.100 1.580 6.469 1.00 70.00 324 ASP A C 1
ATOM 2438 O O . ASP A 1 324 ? -27.646 2.533 7.109 1.00 70.00 324 ASP A O 1
ATOM 2442 N N . LEU A 1 325 ? -27.391 0.960 5.511 1.00 60.22 325 LEU A N 1
ATOM 2443 C CA . LEU A 1 325 ? -26.033 1.314 5.062 1.00 60.22 325 LEU A CA 1
ATOM 2444 C C . LEU A 1 325 ? -25.994 1.699 3.583 1.00 60.22 325 LEU A C 1
ATOM 2446 O O . LEU A 1 325 ? -26.758 1.094 2.798 1.00 60.22 325 LEU A O 1
#

Foldseek 3Di:
DDDDDDDDDDDDDDDDDPDDDDDDDDDDDDDDDDPPDPPDDPDPPPPPPDPPDDDDDDDDDDPPDPDDDVFDDVVCFCVLQVVLLVLLQAWDDLDPDTFGRAHRAAEDPLQQQLQAVQQCQCQVVQHDFQQGPVRDHSLNSSVVRDPQFLDKDKDKDKADPDSNSRVVVLSNHSVSVCVSNQNQFRYKTKDKDWHAHSVGRVDIMMIIMMMTGGGPPRDHPDDPPPPPDDDDDDDDPAFAFKEKEFAPPDPLQVLQVVQCVVVVRTYHYDYCVPHPCSVVVLVVLVSVQSNHNTDAAPIWMTGLSHIDGSHRHCVVSVCSNVVVD

Mean predicted aligned error: 19.49 Å

Radius of gyration: 28.41 Å; Cα contacts (8 Å, |Δi|>4): 471; chains: 1; bounding box: 69×84×82 Å

Secondary structure (DSSP, 8-state):
------------------------------------SSS------SSSSSS-----S--S------PPPTT--TTSGGGHHHHHHHHHTS-EEETTEEEPP-PPPEE-HHHHHHHHHHHHHHHHHT--SSS-TTS--HHHHHHTT-S--SEEEEEEEES-SSHHHHHHHHHTSHHHHHHHH-TT--EEEEEEEEEEETTEEEEEEEEEEEEEEE-TTS---------------------TTEEEEE-TT-HHHHHHHHHHHHHT---EEEETTTSTTHHHHHHHHHHHSSS-TT--PSPEEEETTEEEES--SSHHHHHHHHT--

Solvent-accessible surface area (backbone atoms only — not comparable to full-atom values): 19835 Å² total; per-residue (Å²): 134,86,78,90,87,90,78,91,86,80,90,82,85,86,80,93,76,92,81,76,89,80,84,88,76,87,82,90,81,87,85,91,88,89,89,82,86,88,88,85,76,97,79,83,91,82,80,88,81,82,76,84,86,83,85,79,85,81,93,74,87,80,78,83,71,80,74,79,61,94,81,75,62,82,83,64,26,62,66,45,53,64,56,50,32,57,56,14,64,43,60,46,63,28,66,95,46,80,41,62,54,20,70,65,55,42,86,32,72,69,36,18,52,33,18,36,54,49,24,45,49,30,26,74,69,31,51,87,73,51,54,43,97,87,62,48,32,53,47,54,48,38,49,81,75,44,81,70,48,71,43,61,44,78,42,78,45,72,59,50,94,48,61,65,58,40,52,51,56,34,48,73,32,36,72,42,19,46,61,68,40,41,58,37,38,45,28,32,8,30,20,70,29,72,24,39,25,62,92,42,68,94,40,80,28,36,31,36,25,40,25,33,29,13,44,76,84,40,65,67,84,76,76,85,73,83,76,76,90,75,89,76,91,80,87,67,82,85,42,68,60,25,42,37,35,28,42,87,87,36,70,37,27,48,40,23,51,53,34,25,61,73,72,68,53,56,58,41,81,36,37,41,86,82,37,91,62,32,46,58,52,48,49,52,49,43,67,71,58,79,75,48,65,50,73,68,36,61,18,36,33,41,23,70,92,43,75,46,55,46,52,47,65,41,71,67,50,54,34,30,70,70,64,75,108

Nearest PDB structures (foldseek):
  4ifa-assembly1_A  TM=8.756E-01  e=1.055E-06  Bacillus anthracis str. Ames
  2e7p-assembly5_D  TM=6.950E-01  e=2.068E-03  Populus tremula x Populus tremuloides
  2ht9-assembly1_B  TM=6.914E-01  e=3.602E-03  Homo sapiens
  2khp-assembly1_A  TM=6.501E-01  e=1.314E-02  Brucella melitensis
  3msz-assembly1_A  TM=7.012E-01  e=3.747E-02  Francisella tularensis subsp. tularensis SCHU S4

Organism: NCBI:txid1469170

pLDDT: mean 70.37, std 24.22, range [22.09, 98.5]